Protein AF-A0A7X7PHR6-F1 (afdb_monomer)

Sequence (328 aa):
MAAQRAEEFLDTLSVPRPTGAGLGTWLYHGARVVVVLALVLLTSLLFPATSVPDFPVVEVGMVAESDMIAQVSFPLPKSDAELRQEQEEAAASVPPIFTIDTTAADTMLQSVRTFLGYVDSAATTGGSDLTVRQEMREVLSSYGITPTDEFIALLRTENNRRALQTSLERTIRSVLPRGVARASDLEGLRAGQLRITGGERDQLVDRDSVRTQADLYDAARGNIPWSAPAGLSDIQHLVLVRFFRPSLRLDAAATDTARARARAAVPTTKGEVLRGERILSAHEPIREEDARRVAAYKEHLISIGALGEGSGSFARQVGAFIINLSLL

Nearest PDB structures (foldseek):
  7zeu-assembly2_D  TM=1.528E-01  e=6.294E+00  Homo sapiens

Structure (mmCIF, N/CA/C/O backbone):
data_AF-A0A7X7PHR6-F1
#
_entry.id   AF-A0A7X7PHR6-F1
#
loop_
_atom_site.group_PDB
_atom_site.id
_atom_site.type_symbol
_atom_site.label_atom_id
_atom_site.label_alt_id
_atom_site.label_comp_id
_atom_site.label_asym_id
_atom_site.label_entity_id
_atom_site.label_seq_id
_atom_site.pdbx_PDB_ins_code
_atom_site.Cartn_x
_atom_site.Cartn_y
_atom_site.Cartn_z
_atom_site.occupancy
_atom_site.B_iso_or_equiv
_atom_site.auth_seq_id
_atom_site.auth_comp_id
_atom_site.auth_asym_id
_atom_site.auth_atom_id
_atom_site.pdbx_PDB_model_num
ATOM 1 N N . MET A 1 1 ? -10.441 19.334 108.281 1.00 56.59 1 MET A N 1
ATOM 2 C CA . MET A 1 1 ? -10.710 20.644 107.640 1.00 56.59 1 MET A CA 1
ATOM 3 C C . MET A 1 1 ? -10.906 20.574 106.122 1.00 56.59 1 MET A C 1
ATOM 5 O O . MET A 1 1 ? -11.694 21.361 105.625 1.00 56.59 1 MET A O 1
ATOM 9 N N . ALA A 1 2 ? -10.267 19.660 105.375 1.00 53.19 2 ALA A N 1
ATOM 10 C CA . ALA A 1 2 ? -10.477 19.546 103.919 1.00 53.19 2 ALA A CA 1
ATOM 11 C C . ALA A 1 2 ? -11.870 19.005 103.515 1.00 53.19 2 ALA A C 1
ATOM 13 O O . ALA A 1 2 ? -12.442 19.481 102.544 1.00 53.19 2 ALA A O 1
ATOM 14 N N . ALA A 1 3 ? -12.446 18.079 104.292 1.00 54.69 3 ALA A N 1
ATOM 15 C CA . ALA A 1 3 ? -13.769 17.504 104.008 1.00 54.69 3 ALA A CA 1
ATOM 16 C C . ALA A 1 3 ? -14.919 18.520 104.146 1.00 54.69 3 ALA A C 1
ATOM 18 O O . ALA A 1 3 ? -15.833 18.538 103.336 1.00 54.69 3 ALA A O 1
ATOM 19 N N . GLN A 1 4 ? -14.828 19.427 105.121 1.00 61.16 4 GLN A N 1
ATOM 20 C CA . GLN A 1 4 ? -15.887 20.401 105.403 1.00 61.16 4 GLN A CA 1
ATOM 21 C C . GLN A 1 4 ? -15.970 21.501 104.330 1.00 61.16 4 GLN A C 1
ATOM 23 O O . GLN A 1 4 ? -17.057 21.922 103.957 1.00 61.16 4 GLN A O 1
ATOM 28 N N . ARG A 1 5 ? -14.821 21.895 103.759 1.00 59.94 5 ARG A N 1
ATOM 29 C CA . ARG A 1 5 ? -14.771 22.807 102.602 1.00 59.94 5 ARG A CA 1
ATOM 30 C C . ARG A 1 5 ? -15.256 22.157 101.304 1.00 59.94 5 ARG A C 1
ATOM 32 O O . ARG A 1 5 ? -15.714 22.868 100.417 1.00 59.94 5 ARG A O 1
ATOM 39 N N . ALA A 1 6 ? -15.138 20.833 101.180 1.00 55.00 6 ALA A N 1
ATOM 40 C CA . ALA A 1 6 ? -15.654 20.104 100.025 1.00 55.00 6 ALA A CA 1
ATOM 41 C C . ALA A 1 6 ? -17.187 19.996 100.068 1.00 55.00 6 ALA A C 1
ATOM 43 O O . ALA A 1 6 ? -17.825 20.150 99.031 1.00 55.00 6 ALA A O 1
ATOM 44 N N . GLU A 1 7 ? -17.779 19.805 101.253 1.00 60.12 7 GLU A N 1
ATOM 45 C CA . GLU A 1 7 ? -19.239 19.805 101.413 1.00 60.12 7 GLU A CA 1
ATOM 46 C C . GLU A 1 7 ? -19.851 21.189 101.169 1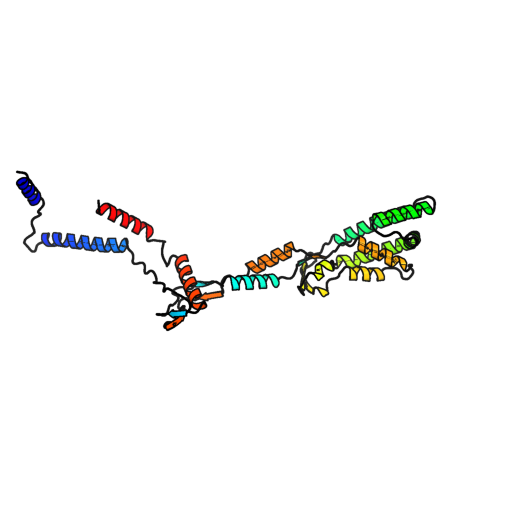.00 60.12 7 GLU A C 1
ATOM 48 O O . GLU A 1 7 ? -20.797 21.281 100.396 1.00 60.12 7 GLU A O 1
ATOM 53 N N . GLU A 1 8 ? -19.273 22.272 101.704 1.00 62.62 8 GLU A N 1
ATOM 54 C CA . GLU A 1 8 ? -19.757 23.638 101.422 1.00 62.62 8 GLU A CA 1
ATOM 55 C C . GLU A 1 8 ? -19.698 23.982 99.926 1.00 62.62 8 GLU A C 1
ATOM 57 O O . GLU A 1 8 ? -20.629 24.576 99.387 1.00 62.62 8 GLU A O 1
ATOM 62 N N . PHE A 1 9 ? -18.635 23.575 99.226 1.00 63.28 9 PHE A N 1
ATOM 63 C CA . PHE A 1 9 ? -18.512 23.813 97.787 1.00 63.28 9 PHE A CA 1
ATOM 64 C C . PHE A 1 9 ? -19.566 23.040 96.977 1.00 63.28 9 PHE A C 1
ATOM 66 O O . PHE A 1 9 ? -20.163 23.592 96.052 1.00 63.28 9 PHE A O 1
ATOM 73 N N . LEU A 1 10 ? -19.840 21.783 97.340 1.00 57.38 10 LEU A N 1
ATOM 74 C CA . LEU A 1 10 ? -20.864 20.969 96.679 1.00 57.38 10 LEU A CA 1
ATOM 75 C C . LEU A 1 10 ? -22.285 21.474 96.963 1.00 57.38 10 LEU A C 1
ATOM 77 O O . LEU A 1 10 ? -23.126 21.435 96.063 1.00 57.38 10 LEU A O 1
ATOM 81 N N . ASP A 1 11 ? -22.537 22.016 98.156 1.00 57.97 11 ASP A N 1
ATOM 82 C CA . ASP A 1 11 ? -23.839 22.582 98.514 1.00 57.97 11 ASP A CA 1
ATOM 83 C C . ASP A 1 11 ? -24.133 23.854 97.699 1.00 57.97 11 ASP A C 1
ATOM 85 O O . ASP A 1 11 ? -25.244 24.022 97.190 1.00 57.97 11 ASP A O 1
ATOM 89 N N . THR A 1 12 ? -23.114 24.687 97.428 1.00 58.53 12 THR A N 1
ATOM 90 C CA . THR A 1 12 ? -23.266 25.872 96.555 1.00 58.53 12 THR A CA 1
ATOM 91 C C . THR A 1 12 ? -23.539 25.562 95.080 1.00 58.53 12 THR A C 1
ATOM 93 O O . THR A 1 12 ? -24.039 26.425 94.358 1.00 58.53 12 THR A O 1
ATOM 96 N N . LEU A 1 13 ? -23.251 24.341 94.621 1.00 52.19 13 LEU A N 1
ATOM 97 C CA . LEU A 1 13 ? -23.530 23.901 93.248 1.00 52.19 13 LEU A CA 1
ATOM 98 C C . LEU A 1 13 ? -24.901 23.223 93.111 1.00 52.19 13 LEU A C 1
ATOM 100 O O . LEU A 1 13 ? -25.354 22.947 91.996 1.00 52.19 13 LEU A O 1
ATOM 104 N N . SER A 1 14 ? -25.583 22.963 94.228 1.00 55.44 14 SER A N 1
ATOM 105 C CA . SER A 1 14 ? -26.890 22.321 94.230 1.00 55.44 14 SER A CA 1
ATOM 106 C C . SER A 1 14 ? -28.000 23.359 94.030 1.00 55.44 14 SER A C 1
ATOM 108 O O . SER A 1 14 ? -28.500 24.005 94.947 1.00 55.44 14 SER A O 1
ATOM 110 N N . VAL A 1 15 ? -28.401 23.556 92.773 1.00 61.34 15 VAL A N 1
ATOM 111 C CA . VAL A 1 15 ? -29.590 24.360 92.461 1.00 61.34 15 VAL A CA 1
ATOM 112 C C . VAL A 1 15 ? -30.816 23.644 93.054 1.00 61.34 15 VAL A C 1
ATOM 114 O O . VAL A 1 15 ? -31.055 22.482 92.702 1.00 61.34 15 VAL A O 1
ATOM 117 N N . PRO A 1 16 ? -31.600 24.284 93.945 1.00 57.22 16 PRO A N 1
ATOM 118 C CA . PRO A 1 16 ? -32.710 23.623 94.620 1.00 57.22 16 PRO A CA 1
ATOM 119 C C . PRO A 1 16 ? -33.759 23.141 93.612 1.00 57.22 16 PRO A C 1
ATOM 121 O O . PRO A 1 16 ? -34.137 23.858 92.682 1.00 57.22 16 PRO A O 1
ATOM 124 N N . ARG A 1 17 ? -34.246 21.907 93.799 1.00 54.97 17 ARG A N 1
ATOM 125 C CA . ARG A 1 17 ? -35.340 21.350 92.991 1.00 54.97 17 ARG A CA 1
ATOM 126 C C . ARG A 1 17 ? -36.617 22.157 93.260 1.00 54.97 17 ARG A C 1
ATOM 128 O O . ARG A 1 17 ? -37.043 22.207 94.412 1.00 54.97 17 ARG A O 1
ATOM 135 N N . PRO A 1 18 ? -37.258 22.751 92.240 1.00 55.09 18 PRO A N 1
ATOM 136 C CA . PRO A 1 18 ? -38.500 23.483 92.445 1.00 55.09 18 PRO A CA 1
ATOM 137 C C . PRO A 1 18 ? -39.619 22.521 92.867 1.00 55.09 18 PRO A C 1
ATOM 139 O O . PRO A 1 18 ? -39.993 21.611 92.128 1.00 55.09 18 PRO A O 1
ATOM 142 N N . THR A 1 19 ? -40.158 22.723 94.067 1.00 55.78 19 THR A N 1
ATOM 143 C CA . THR A 1 19 ? -41.307 21.997 94.618 1.00 55.78 19 THR A CA 1
ATOM 144 C C . THR A 1 19 ? -42.591 22.779 94.338 1.00 55.78 19 THR A C 1
ATOM 146 O O . THR A 1 19 ? -43.061 23.572 95.145 1.00 55.78 19 THR A O 1
ATOM 149 N N . GLY A 1 20 ? -43.160 22.578 93.149 1.00 56.53 20 GLY A N 1
ATOM 150 C CA . GLY A 1 20 ? -44.459 23.139 92.762 1.00 56.53 20 GLY A CA 1
ATOM 151 C C . GLY A 1 20 ? -44.711 23.043 91.258 1.00 56.53 20 GLY A C 1
ATOM 152 O O . GLY A 1 20 ? -43.765 22.967 90.479 1.00 56.53 20 GLY A O 1
ATOM 153 N N . ALA A 1 21 ? -45.976 23.039 90.832 1.00 55.31 21 ALA A N 1
ATOM 154 C CA . ALA A 1 21 ? -46.357 23.144 89.423 1.00 55.31 21 ALA A CA 1
ATOM 155 C C . ALA A 1 21 ? -46.459 24.630 89.038 1.00 55.31 21 ALA A C 1
ATOM 157 O O . ALA A 1 21 ? -47.498 25.259 89.211 1.00 55.31 21 ALA A O 1
ATOM 158 N N . GLY A 1 22 ? -45.356 25.203 88.555 1.00 56.62 22 GLY A N 1
ATOM 159 C CA . GLY A 1 22 ? -45.289 26.585 88.078 1.00 56.62 22 GLY A CA 1
ATOM 160 C C . GLY A 1 22 ? -44.336 26.724 86.891 1.00 56.62 22 GLY A C 1
ATOM 161 O O . GLY A 1 22 ? -43.627 25.781 86.540 1.00 56.62 22 GLY A O 1
ATOM 162 N N . LEU A 1 23 ? -44.297 27.908 86.270 1.00 53.56 23 LEU A N 1
ATOM 163 C CA . LEU A 1 23 ? -43.456 28.223 85.099 1.00 53.56 23 LEU A CA 1
ATOM 164 C C . LEU A 1 23 ? -41.977 27.798 85.258 1.00 53.56 23 LEU A C 1
ATOM 166 O O . LEU A 1 23 ? -41.349 27.413 84.277 1.00 53.56 23 LEU A O 1
ATOM 170 N N . GLY A 1 24 ? -41.434 27.788 86.482 1.00 52.91 24 GLY A N 1
ATOM 171 C CA . GLY A 1 24 ? -40.063 27.345 86.781 1.00 52.91 24 GLY A CA 1
ATOM 172 C C . GLY A 1 24 ? -39.805 25.843 86.587 1.00 52.91 24 GLY A C 1
ATOM 173 O O . GLY A 1 24 ? -38.725 25.454 86.153 1.00 52.91 24 GLY A O 1
ATOM 174 N N . THR A 1 25 ? -40.797 24.987 86.829 1.00 53.59 25 THR A N 1
ATOM 175 C CA . THR A 1 25 ? -40.726 23.530 86.604 1.00 53.59 25 THR A CA 1
ATOM 176 C C . THR A 1 25 ? -40.822 23.216 85.110 1.00 53.59 25 THR A C 1
ATOM 178 O O . THR A 1 25 ? -40.112 22.344 84.610 1.00 53.59 25 THR A O 1
ATOM 181 N N . TRP A 1 26 ? -41.631 23.991 84.377 1.00 53.12 26 TRP A N 1
ATOM 182 C CA . TRP A 1 26 ? -41.685 23.978 82.910 1.00 53.12 26 TRP A CA 1
ATOM 183 C C . TRP A 1 26 ? -40.395 24.485 82.269 1.00 53.12 26 TRP A C 1
ATOM 185 O O . TRP A 1 26 ? -39.981 23.931 81.263 1.00 53.12 26 TRP A O 1
ATOM 195 N N . LEU A 1 27 ? -39.722 25.480 82.850 1.00 56.47 27 LEU A N 1
ATOM 196 C CA . LEU A 1 27 ? -38.401 25.933 82.399 1.00 56.47 27 LEU A CA 1
ATOM 197 C C . LEU A 1 27 ? -37.315 24.884 82.680 1.00 56.47 27 LEU A C 1
ATOM 199 O O . LEU A 1 27 ? -36.472 24.630 81.823 1.00 56.47 27 LEU A O 1
ATOM 203 N N . TYR A 1 28 ? -37.364 24.218 83.838 1.00 57.53 28 TYR A N 1
ATOM 204 C CA . TYR A 1 28 ? -36.384 23.196 84.220 1.00 57.53 28 TYR A CA 1
ATOM 205 C C . TYR A 1 28 ? -36.516 21.899 83.400 1.00 57.53 28 TYR A C 1
ATOM 207 O O . TYR A 1 28 ? -35.516 21.336 82.950 1.00 57.53 28 TYR A O 1
ATOM 215 N N . HIS A 1 29 ? -37.742 21.430 83.146 1.00 59.47 29 HIS A N 1
ATOM 216 C CA . HIS A 1 29 ? -37.985 20.299 82.243 1.00 59.47 29 HIS A CA 1
ATOM 217 C C . HIS A 1 29 ? -37.946 20.709 80.764 1.00 59.47 29 HIS A C 1
ATOM 219 O O . HIS A 1 29 ? -37.482 19.933 79.932 1.00 59.47 29 HIS A O 1
ATOM 225 N N . GLY A 1 30 ? -38.345 21.937 80.438 1.00 62.81 30 GLY A N 1
ATOM 226 C CA . GLY A 1 30 ? -38.304 22.504 79.091 1.00 62.81 30 GLY A CA 1
ATOM 227 C C . GLY A 1 30 ? -36.882 22.666 78.571 1.00 62.81 30 GLY A C 1
ATOM 228 O O . GLY A 1 30 ? -36.628 22.313 77.427 1.00 62.81 30 GLY A O 1
ATOM 229 N N . ALA A 1 31 ? -35.926 23.073 79.414 1.00 71.62 31 ALA A N 1
ATOM 230 C CA . ALA A 1 31 ? -34.511 23.113 79.042 1.00 71.62 31 ALA A CA 1
ATOM 231 C C . ALA A 1 31 ? -33.981 21.726 78.640 1.00 71.62 31 ALA A C 1
ATOM 233 O O . ALA A 1 31 ? -33.270 21.598 77.648 1.00 71.62 31 ALA A O 1
ATOM 234 N N . ARG A 1 32 ? -34.380 20.663 79.352 1.00 74.25 32 ARG A N 1
ATOM 235 C CA . ARG A 1 32 ? -34.001 19.283 78.997 1.00 74.25 32 ARG A CA 1
ATOM 236 C C . ARG A 1 32 ? -34.644 18.837 77.687 1.00 74.25 32 ARG A C 1
ATOM 238 O O . ARG A 1 32 ? -33.974 18.213 76.873 1.00 74.25 32 ARG A O 1
ATOM 245 N N . VAL A 1 33 ? -35.908 19.190 77.458 1.00 77.25 33 VAL A N 1
ATOM 246 C CA . VAL A 1 33 ? -36.602 18.908 76.192 1.00 77.25 33 VAL A CA 1
ATOM 247 C C . VAL A 1 33 ? -35.945 19.653 75.029 1.00 77.25 33 VAL A C 1
ATOM 249 O O . VAL A 1 33 ? -35.711 19.051 73.989 1.00 77.25 33 VAL A O 1
ATOM 252 N N . VAL A 1 34 ? -35.569 20.922 75.210 1.00 80.94 34 VAL A N 1
ATOM 253 C CA . VAL A 1 34 ? -34.848 21.712 74.199 1.00 80.94 34 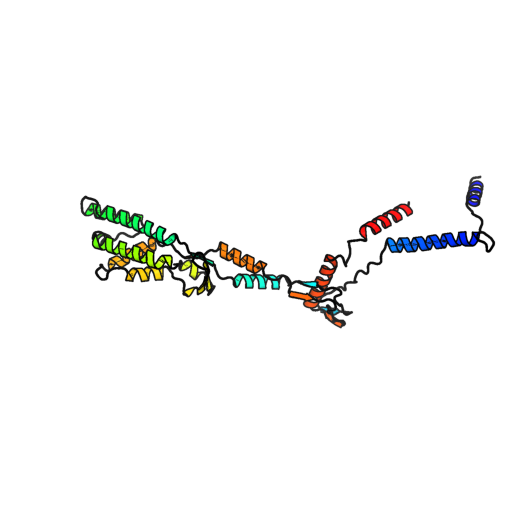VAL A CA 1
ATOM 254 C C . VAL A 1 34 ? -33.480 21.108 73.902 1.00 80.94 34 VAL A C 1
ATOM 256 O O . VAL A 1 34 ? -33.123 21.004 72.736 1.00 80.94 34 VAL A O 1
ATOM 259 N N . VAL A 1 35 ? -32.737 20.652 74.914 1.00 81.62 35 VAL A N 1
ATOM 260 C CA . VAL A 1 35 ? -31.448 19.968 74.710 1.00 81.62 35 VAL A CA 1
ATOM 261 C C . VAL A 1 35 ? -31.629 18.661 73.939 1.00 81.62 35 VAL A C 1
ATOM 263 O O . VAL A 1 35 ? -30.867 18.397 73.016 1.00 81.62 35 VAL A O 1
ATOM 266 N N . VAL A 1 36 ? -32.652 17.864 74.256 1.00 82.12 36 VAL A N 1
ATOM 267 C CA . VAL A 1 36 ? -32.940 16.623 73.519 1.00 82.12 36 VAL A CA 1
ATOM 268 C C . VAL A 1 36 ? -33.358 16.922 72.079 1.00 82.12 36 VAL A C 1
ATOM 270 O O . VAL A 1 36 ? -32.856 16.285 71.161 1.00 82.12 36 VAL A O 1
ATOM 273 N N . LEU A 1 37 ? -34.218 17.916 71.848 1.00 83.19 37 LEU A N 1
ATOM 274 C CA . LEU A 1 37 ? -34.628 18.323 70.500 1.00 83.19 37 LEU A CA 1
ATOM 275 C C . LEU A 1 37 ? -33.461 18.904 69.696 1.00 83.19 37 LEU A C 1
ATOM 277 O O . LEU A 1 37 ? -33.319 18.590 68.518 1.00 83.19 37 LEU A O 1
ATOM 281 N N . ALA A 1 38 ? -32.601 19.702 70.331 1.00 83.69 38 ALA A N 1
ATOM 282 C CA . ALA A 1 38 ? -31.382 20.216 69.72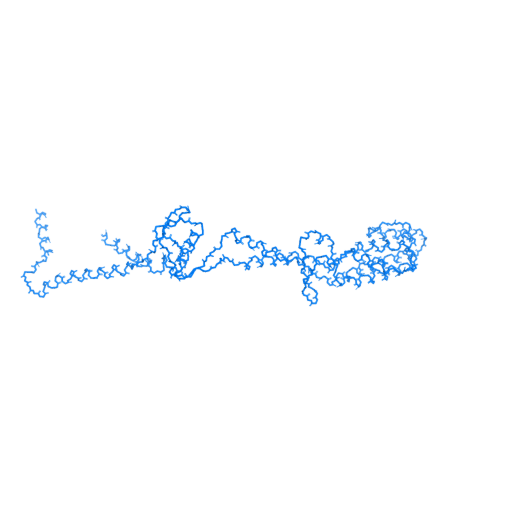5 1.00 83.69 38 ALA A CA 1
ATOM 283 C C . ALA A 1 38 ? -30.416 19.079 69.388 1.00 83.69 38 ALA A C 1
ATOM 285 O O . ALA A 1 38 ? -29.848 19.087 68.306 1.00 83.69 38 ALA A O 1
ATOM 286 N N . LEU A 1 39 ? -30.276 18.072 70.256 1.00 84.00 39 LEU A N 1
ATOM 287 C CA . LEU A 1 39 ? -29.461 16.889 69.991 1.00 84.00 39 LEU A CA 1
ATOM 288 C C . LEU A 1 39 ? -30.031 16.060 68.833 1.00 84.00 39 LEU A C 1
ATOM 290 O O . LEU A 1 39 ? -29.278 15.645 67.960 1.00 84.00 39 LEU A O 1
ATOM 294 N N . VAL A 1 40 ? -31.347 15.845 68.780 1.00 81.62 40 VAL A N 1
ATOM 295 C CA . VAL A 1 40 ? -32.011 15.144 67.666 1.00 81.62 40 VAL A CA 1
ATOM 296 C C . VAL A 1 40 ? -31.826 15.911 66.355 1.00 81.62 40 VAL A C 1
ATOM 298 O O . VAL A 1 40 ? -31.479 15.320 65.338 1.00 81.62 40 VAL A O 1
ATOM 301 N N . LEU A 1 41 ? -31.982 17.235 66.375 1.00 83.19 41 LEU A N 1
ATOM 302 C CA . LEU A 1 41 ? -31.760 18.080 65.204 1.00 83.19 41 LEU A CA 1
ATOM 303 C C . LEU A 1 41 ? -30.290 18.056 64.764 1.00 83.19 41 LEU A C 1
ATOM 305 O O . LEU A 1 41 ? -29.999 17.885 63.584 1.00 83.19 41 LEU A O 1
ATOM 309 N N . LEU A 1 42 ? -29.361 18.187 65.713 1.00 83.69 42 LEU A N 1
ATOM 310 C CA . LEU A 1 42 ? -27.923 18.182 65.464 1.00 83.69 42 LEU A CA 1
ATOM 311 C C . LEU A 1 42 ? -27.469 16.826 64.917 1.00 83.69 42 LEU A C 1
ATOM 313 O O . LEU A 1 42 ? -26.735 16.781 63.939 1.00 83.69 42 LEU A O 1
ATOM 317 N N . THR A 1 43 ? -27.939 15.721 65.497 1.00 77.94 43 THR A N 1
ATOM 318 C CA . THR A 1 43 ? -27.639 14.368 65.005 1.00 77.94 43 THR A CA 1
ATOM 319 C C . THR A 1 43 ? -28.265 14.118 63.637 1.00 77.94 43 THR A C 1
ATOM 321 O O . THR A 1 43 ? -27.586 13.585 62.769 1.00 77.94 43 THR A O 1
ATOM 324 N N . SER A 1 44 ? -29.489 14.586 63.383 1.00 75.94 44 SER A N 1
ATOM 325 C CA . SER A 1 44 ? -30.125 14.486 62.063 1.00 75.94 44 SER A CA 1
ATOM 326 C C . SER A 1 44 ? -29.427 15.324 60.983 1.00 75.94 44 SER A C 1
ATOM 328 O O . SER A 1 44 ? -29.455 14.939 59.816 1.00 75.94 44 SER A O 1
ATOM 330 N N . LEU A 1 45 ? -28.827 16.464 61.343 1.00 79.25 45 LEU A N 1
ATOM 331 C CA . LEU A 1 45 ? -28.074 17.331 60.426 1.00 79.25 45 LEU A CA 1
ATOM 332 C C . LEU A 1 45 ? -26.639 16.836 60.199 1.00 79.25 45 LEU A C 1
ATOM 334 O O . LEU A 1 45 ? -26.128 16.934 59.086 1.00 79.25 45 LEU A O 1
ATOM 338 N N . LEU A 1 46 ? -25.983 16.323 61.246 1.00 75.69 46 LEU A N 1
ATOM 339 C CA . LEU A 1 46 ? -24.605 15.822 61.184 1.00 75.69 46 LEU A CA 1
ATOM 340 C C . LEU A 1 46 ? -24.515 14.408 60.596 1.00 75.69 46 LEU A C 1
ATOM 342 O O . LEU A 1 46 ? -23.509 14.072 59.973 1.00 75.69 46 LEU A O 1
ATOM 346 N N . PHE A 1 47 ? -25.562 13.599 60.768 1.00 71.69 47 PHE A N 1
ATOM 347 C CA . PHE A 1 47 ? -25.656 12.223 60.283 1.00 71.69 47 PHE A CA 1
ATOM 348 C C . PHE A 1 47 ? -26.933 12.033 59.451 1.00 71.69 47 PHE A C 1
ATOM 350 O O . PHE A 1 47 ? -27.847 11.320 59.876 1.00 71.69 47 PHE A O 1
ATOM 357 N N . PRO A 1 48 ? -27.035 12.663 58.263 1.00 66.69 48 PRO A N 1
ATOM 358 C CA . PRO A 1 48 ? -28.131 12.362 57.354 1.00 66.69 48 PRO A CA 1
ATOM 359 C C . PRO A 1 48 ? -28.096 10.866 57.028 1.00 66.69 48 PRO A C 1
ATOM 361 O O . PRO A 1 48 ? -27.036 10.326 56.706 1.00 66.69 48 PRO A O 1
ATOM 364 N N . ALA A 1 49 ? -29.241 10.191 57.141 1.00 55.81 49 ALA A N 1
ATOM 365 C CA . ALA A 1 49 ? -29.353 8.766 56.858 1.00 55.81 49 ALA A CA 1
ATOM 366 C C . ALA A 1 49 ? -29.015 8.506 55.383 1.00 55.81 49 ALA A C 1
ATOM 368 O O . ALA A 1 49 ? -29.858 8.648 54.500 1.00 55.81 49 ALA A O 1
ATOM 369 N N . THR A 1 50 ? -27.767 8.143 55.097 1.00 52.53 50 THR A N 1
ATOM 370 C CA . THR A 1 50 ? -27.387 7.623 53.789 1.00 52.53 50 THR A CA 1
ATOM 371 C C . THR A 1 50 ? -27.849 6.179 53.744 1.00 52.53 50 THR A C 1
ATOM 373 O O . THR A 1 50 ? -27.260 5.318 54.398 1.00 52.53 50 THR A O 1
ATOM 376 N N . SER A 1 51 ? -28.922 5.912 53.005 1.00 52.28 51 SER A N 1
ATOM 377 C CA . SER A 1 51 ? -29.281 4.555 52.604 1.00 52.28 51 SER A CA 1
ATOM 378 C C . SER A 1 51 ? -28.171 4.075 51.674 1.00 52.28 51 SER A C 1
ATOM 380 O O . SER A 1 51 ? -28.240 4.307 50.475 1.00 52.28 51 SER A O 1
ATOM 382 N N . VAL A 1 52 ? -27.090 3.511 52.213 1.00 52.84 52 VAL A N 1
ATOM 383 C CA . VAL A 1 52 ? -26.116 2.795 51.387 1.00 52.84 52 VAL A CA 1
ATOM 384 C C . VAL A 1 52 ? -26.835 1.516 50.963 1.00 52.84 52 VAL A C 1
ATOM 386 O O . VAL A 1 52 ? -27.233 0.758 51.849 1.00 52.84 52 VAL A O 1
ATOM 389 N N . PRO A 1 53 ? -27.093 1.286 49.662 1.00 55.06 53 PRO A N 1
ATOM 390 C CA . PRO A 1 53 ? -27.585 -0.004 49.208 1.00 55.06 53 PRO A CA 1
ATOM 391 C C . PRO A 1 53 ? -26.649 -1.098 49.725 1.00 55.06 53 PRO A C 1
ATOM 393 O O . PRO A 1 53 ? -25.449 -1.058 49.448 1.00 55.06 53 PRO A O 1
ATOM 396 N N . ASP A 1 54 ? -27.186 -2.038 50.497 1.00 60.72 54 ASP A N 1
ATOM 397 C CA . ASP A 1 54 ? -26.436 -3.213 50.921 1.00 60.72 54 ASP A CA 1
ATOM 398 C C . ASP A 1 54 ? -26.217 -4.072 49.670 1.00 60.72 54 ASP A C 1
ATOM 400 O O . ASP A 1 54 ? -27.175 -4.546 49.055 1.00 60.72 54 ASP A O 1
ATOM 404 N N . PHE A 1 55 ? -24.971 -4.161 49.202 1.00 66.94 55 PHE A N 1
ATOM 405 C CA . PHE A 1 55 ? -24.651 -4.949 48.015 1.00 66.94 55 PHE A CA 1
ATOM 406 C C . PHE A 1 55 ? -24.362 -6.381 48.453 1.00 66.94 55 PHE A C 1
ATOM 408 O O . PHE A 1 55 ? -23.386 -6.585 49.180 1.00 66.94 55 PHE A O 1
ATOM 415 N N . PRO A 1 56 ? -25.151 -7.375 48.002 1.00 71.12 56 PRO A N 1
ATOM 416 C CA . PRO A 1 56 ? -24.876 -8.761 48.339 1.00 71.12 56 PRO A CA 1
ATOM 417 C C . PRO A 1 56 ? -23.491 -9.158 47.820 1.00 71.12 56 PRO A C 1
ATOM 419 O O . PRO A 1 56 ? -23.031 -8.672 46.781 1.00 71.12 56 PRO A O 1
ATOM 422 N N . VAL A 1 57 ? -22.818 -10.056 48.538 1.00 75.00 57 VAL A N 1
ATOM 423 C CA . VAL A 1 57 ? -21.616 -10.708 48.015 1.00 75.00 57 VAL A CA 1
ATOM 424 C C . VAL A 1 57 ? -22.071 -11.637 46.896 1.00 75.00 57 VAL A C 1
ATOM 426 O O . VAL A 1 57 ? -22.810 -12.589 47.129 1.00 75.00 57 VAL A O 1
ATOM 429 N N . VAL A 1 58 ? -21.674 -11.322 45.667 1.00 80.75 58 VAL A N 1
ATOM 430 C CA . VAL A 1 58 ? -22.081 -12.073 44.479 1.00 80.75 58 VAL A CA 1
ATOM 431 C C . VAL A 1 58 ? -20.909 -12.926 44.020 1.00 80.75 58 VAL A C 1
ATOM 433 O O . VAL A 1 58 ? -19.939 -12.412 43.467 1.00 80.75 58 VAL A O 1
ATOM 436 N N . GLU A 1 59 ? -21.011 -14.233 44.245 1.00 84.75 59 GLU A N 1
ATOM 437 C CA . GLU A 1 59 ? -20.079 -15.231 43.719 1.00 84.75 59 GLU A CA 1
ATOM 438 C C . GLU A 1 59 ? -20.820 -16.173 42.773 1.00 84.75 59 GLU A C 1
ATOM 440 O O . GLU A 1 59 ? -21.957 -16.581 43.021 1.00 84.75 59 GLU A O 1
ATOM 445 N N . VAL A 1 60 ? -20.168 -16.510 41.662 1.00 88.12 60 VAL A N 1
ATOM 446 C CA . VAL A 1 60 ? -20.740 -17.393 40.643 1.00 88.12 60 VAL A CA 1
ATOM 447 C C . VAL A 1 60 ? -20.991 -18.772 41.252 1.00 88.12 60 VAL A C 1
ATOM 449 O O . VAL A 1 60 ? -20.112 -19.353 41.884 1.00 88.12 60 VAL A O 1
ATOM 452 N N . GLY A 1 61 ? -22.196 -19.302 41.045 1.00 86.56 61 GLY A N 1
ATOM 453 C CA . GLY A 1 61 ? -22.630 -20.587 41.596 1.00 86.56 61 GLY A CA 1
ATOM 454 C C . GLY A 1 61 ? -23.318 -20.509 42.963 1.00 86.56 61 GLY A C 1
ATOM 455 O O . GLY A 1 61 ? -23.952 -21.489 43.352 1.00 86.56 61 GLY A O 1
ATOM 456 N N . MET A 1 62 ? -23.273 -19.368 43.664 1.00 88.19 62 MET A N 1
ATOM 457 C CA . MET A 1 62 ? -24.133 -19.142 44.832 1.00 88.19 62 MET A CA 1
ATOM 458 C C . MET A 1 62 ? -25.583 -18.895 44.409 1.00 88.19 62 MET A C 1
ATOM 460 O O . MET A 1 62 ? -25.848 -18.466 43.290 1.00 88.19 62 MET A O 1
ATOM 464 N N . VAL A 1 63 ? -26.532 -19.157 45.306 1.00 87.19 63 VAL A N 1
ATOM 465 C CA . VAL A 1 63 ? -27.954 -18.866 45.081 1.00 87.19 63 VAL A CA 1
ATOM 466 C C . VAL A 1 63 ? -28.267 -17.482 45.639 1.00 87.19 63 VAL A C 1
ATOM 468 O O . VAL A 1 63 ? -27.965 -17.208 46.797 1.00 87.19 63 VAL A O 1
ATOM 471 N N . ALA A 1 64 ? -28.865 -16.611 44.829 1.00 86.06 64 ALA A N 1
ATOM 472 C CA . ALA A 1 64 ? -29.238 -15.272 45.275 1.00 86.06 64 ALA A CA 1
ATOM 473 C C . ALA A 1 64 ? -30.386 -15.327 46.301 1.00 86.06 64 ALA A C 1
ATOM 475 O O . ALA A 1 64 ? -31.381 -16.015 46.094 1.00 86.06 64 ALA A O 1
ATOM 476 N N . GLU A 1 65 ? -30.275 -14.582 47.400 1.00 85.50 65 GLU A N 1
ATOM 477 C CA . GLU A 1 65 ? -31.284 -14.595 48.473 1.00 85.50 65 GLU A CA 1
ATOM 478 C C . GLU A 1 65 ? -32.505 -13.713 48.165 1.00 85.50 65 GLU A C 1
ATOM 480 O O . GLU A 1 65 ? -33.614 -14.000 48.610 1.00 85.50 65 GLU A O 1
ATOM 485 N N . SER A 1 66 ? -32.321 -12.635 47.397 1.00 84.75 66 SER A N 1
ATOM 486 C CA . SER A 1 66 ? -33.380 -11.678 47.064 1.00 84.75 66 SER A CA 1
ATOM 487 C C . SER A 1 66 ? -33.240 -11.128 45.643 1.00 84.75 66 SER A C 1
ATOM 489 O O . SER A 1 66 ? -32.164 -11.174 45.043 1.00 84.75 66 SER A O 1
ATOM 491 N N . ASP A 1 67 ? -34.351 -10.623 45.098 1.00 87.31 67 ASP A N 1
ATOM 492 C CA . ASP A 1 67 ? -34.359 -9.949 43.803 1.00 87.31 67 ASP A CA 1
ATOM 493 C C . ASP A 1 67 ? -33.609 -8.621 43.917 1.00 87.31 67 ASP A C 1
ATOM 495 O O . ASP A 1 67 ? -33.858 -7.825 44.825 1.00 87.31 67 ASP A O 1
ATOM 499 N N . MET A 1 68 ? -32.751 -8.336 42.940 1.00 87.81 68 MET A N 1
ATOM 500 C CA . MET A 1 68 ? -32.112 -7.029 42.824 1.00 87.81 68 MET A CA 1
ATOM 501 C C . MET A 1 68 ? -32.628 -6.327 41.576 1.00 87.81 68 MET A C 1
ATOM 503 O O . MET A 1 68 ? -32.483 -6.842 40.470 1.00 87.81 68 MET A O 1
ATOM 507 N N . ILE A 1 69 ? -33.219 -5.146 41.750 1.00 89.19 69 ILE A N 1
ATOM 508 C CA . ILE A 1 69 ? -33.795 -4.336 40.670 1.00 89.19 69 ILE A CA 1
ATOM 509 C C . ILE A 1 69 ? -32.971 -3.058 40.490 1.00 89.19 69 ILE A C 1
ATOM 511 O O . ILE A 1 69 ? -32.592 -2.406 41.466 1.00 89.19 69 ILE A O 1
ATOM 515 N N . ALA A 1 70 ? -32.717 -2.676 39.240 1.00 90.44 70 ALA A N 1
ATOM 516 C CA . ALA A 1 70 ? -32.008 -1.452 38.895 1.00 90.44 70 ALA A CA 1
ATOM 517 C C . ALA A 1 70 ? -32.818 -0.210 39.302 1.00 90.44 70 ALA A C 1
ATOM 519 O O . ALA A 1 70 ? -33.944 -0.009 38.847 1.00 90.44 70 ALA A O 1
ATOM 520 N N . GLN A 1 71 ? -32.254 0.668 40.132 1.00 89.19 71 GLN A N 1
ATOM 521 C CA . GLN A 1 71 ? -32.925 1.914 40.539 1.00 89.19 71 GLN A CA 1
ATOM 522 C C . GLN A 1 71 ? -32.692 3.061 39.550 1.00 89.19 71 GLN A C 1
ATOM 524 O O . GLN A 1 71 ? -33.493 3.996 39.482 1.00 89.19 71 GLN A O 1
ATOM 529 N N . VAL A 1 72 ? -31.618 2.962 38.770 1.00 89.50 72 VAL A N 1
ATOM 530 C CA . VAL A 1 72 ? -31.222 3.876 37.696 1.00 89.50 72 VAL A CA 1
ATOM 531 C C . VAL A 1 72 ? -30.814 3.053 36.479 1.00 89.50 72 VAL A C 1
ATOM 533 O O . VAL A 1 72 ? -30.434 1.892 36.635 1.00 89.50 72 VAL A O 1
ATOM 536 N N . SER A 1 73 ? -30.901 3.639 35.286 1.00 92.50 73 SER A N 1
ATOM 537 C CA . SER A 1 73 ? -30.335 3.003 34.097 1.00 92.50 73 SER A CA 1
ATOM 538 C C . SER A 1 73 ? -28.811 3.046 34.157 1.00 92.50 73 SER A C 1
ATOM 540 O O 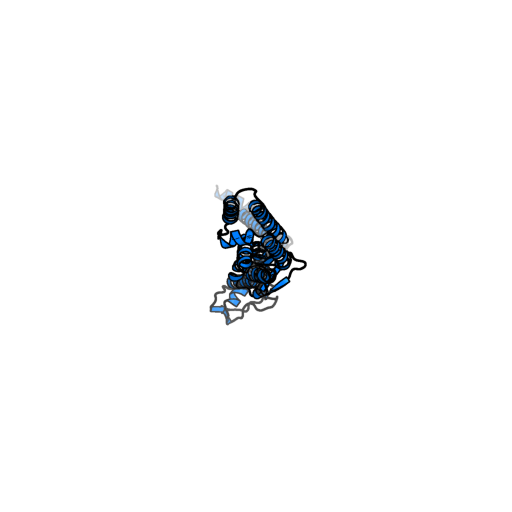. SER A 1 73 ? -28.252 4.028 34.646 1.00 92.50 73 SER A O 1
ATOM 542 N N . PHE A 1 74 ? -28.142 1.999 33.681 1.00 93.19 74 PHE A N 1
ATOM 543 C CA . PHE A 1 74 ? -26.681 1.936 33.676 1.00 93.19 74 PHE A CA 1
ATOM 544 C C . PHE A 1 74 ? -26.141 1.141 32.478 1.00 93.19 74 PHE A C 1
ATOM 546 O O . PHE A 1 74 ? -26.775 0.183 32.023 1.00 93.19 74 PHE A O 1
ATOM 553 N N . PRO A 1 75 ? -24.957 1.507 31.955 1.00 93.75 75 PRO A N 1
ATOM 554 C CA . PRO A 1 75 ? -24.329 0.769 30.869 1.00 93.75 75 PRO A CA 1
ATOM 555 C C . PRO A 1 75 ? -23.783 -0.578 31.355 1.00 93.75 75 PRO A C 1
ATOM 557 O O . PRO A 1 75 ? -23.137 -0.657 32.400 1.00 93.75 75 PRO A O 1
ATOM 560 N N . LEU A 1 76 ? -23.968 -1.630 30.554 1.00 93.75 76 LEU A N 1
ATOM 561 C CA . LEU A 1 76 ? -23.346 -2.932 30.791 1.00 93.75 76 LEU A CA 1
ATOM 562 C C . LEU A 1 76 ? -22.040 -3.028 29.982 1.00 93.75 76 LEU A C 1
ATOM 564 O O . LEU A 1 76 ? -22.110 -3.162 28.754 1.00 93.75 76 LEU A O 1
ATOM 568 N N . PRO A 1 77 ? -20.852 -2.949 30.609 1.00 92.25 77 PRO A N 1
ATOM 569 C CA . PRO A 1 77 ? -19.586 -3.070 29.895 1.00 92.25 77 PRO A CA 1
ATOM 570 C C . PRO A 1 77 ? -19.418 -4.470 29.289 1.00 92.25 77 PRO A C 1
ATOM 572 O O . PRO A 1 77 ? -19.850 -5.479 29.855 1.00 92.25 77 PRO A O 1
ATOM 575 N N . LYS A 1 78 ? -18.770 -4.536 28.125 1.00 94.19 78 LYS A N 1
ATOM 576 C CA . LYS A 1 78 ? -18.269 -5.796 27.561 1.00 94.19 78 LYS A CA 1
ATOM 577 C C . LYS A 1 78 ? -17.138 -6.338 28.429 1.00 94.19 78 LYS A C 1
ATOM 579 O O . LYS A 1 78 ? -16.450 -5.576 29.103 1.00 94.19 78 LYS A O 1
ATOM 584 N N . SER A 1 79 ? -16.925 -7.652 28.396 1.00 91.44 79 SER A N 1
ATOM 585 C CA . SER A 1 79 ? -15.679 -8.203 28.936 1.00 91.44 79 SER A CA 1
ATOM 586 C C . SER A 1 79 ? -14.492 -7.807 28.055 1.00 91.44 79 SER A C 1
ATOM 588 O O . SER A 1 79 ? -14.648 -7.598 26.851 1.00 91.44 79 SER A O 1
ATOM 590 N N . ASP A 1 80 ? -13.291 -7.783 28.630 1.00 92.25 80 ASP A N 1
ATOM 591 C CA . ASP A 1 80 ? -12.067 -7.475 27.881 1.00 92.25 80 ASP A CA 1
ATOM 592 C C . ASP A 1 80 ? -11.819 -8.458 26.731 1.00 92.25 80 ASP A C 1
ATOM 594 O O . ASP A 1 80 ? -11.233 -8.092 25.716 1.00 92.25 80 ASP A O 1
ATOM 598 N N . ALA A 1 81 ? -12.229 -9.722 26.884 1.00 93.81 81 ALA A N 1
ATOM 599 C CA . ALA A 1 81 ? -12.097 -10.730 25.836 1.00 93.81 81 ALA A CA 1
ATOM 600 C C . ALA A 1 81 ? -13.032 -10.441 24.656 1.00 93.81 81 ALA A C 1
ATOM 602 O O . ALA A 1 81 ? -12.575 -10.420 23.517 1.00 93.81 81 ALA A O 1
ATOM 603 N N . GLU A 1 82 ? -14.305 -10.156 24.939 1.00 94.50 82 GLU A N 1
ATOM 604 C CA . GLU A 1 82 ? -15.303 -9.802 23.922 1.00 94.50 82 GLU A CA 1
ATOM 605 C C . GLU A 1 82 ? -14.925 -8.502 23.209 1.00 94.50 82 GLU A C 1
ATOM 607 O O . GLU A 1 82 ? -14.928 -8.445 21.983 1.00 94.50 82 GLU A O 1
ATOM 612 N N . LEU A 1 83 ? -14.525 -7.471 23.962 1.00 96.06 83 LEU A N 1
ATOM 613 C CA . LEU A 1 83 ? -14.120 -6.192 23.387 1.00 96.06 83 LEU A CA 1
ATOM 614 C C . LEU A 1 83 ? -12.885 -6.341 22.490 1.00 96.06 83 LEU A C 1
ATOM 616 O O . LEU A 1 83 ? -12.876 -5.805 21.385 1.00 96.06 83 LEU A O 1
ATOM 620 N N . ARG A 1 84 ? -11.855 -7.080 22.929 1.00 96.69 84 ARG A N 1
ATOM 621 C CA . ARG A 1 84 ? -10.658 -7.331 22.107 1.00 96.69 84 ARG A CA 1
ATOM 622 C C . ARG A 1 84 ? -10.992 -8.108 20.841 1.00 96.69 84 ARG A C 1
ATOM 624 O O . ARG A 1 84 ? -10.510 -7.734 19.778 1.00 96.69 84 ARG A O 1
ATOM 631 N N . GLN A 1 85 ? -11.827 -9.140 20.946 1.00 97.25 85 GLN A N 1
ATOM 632 C CA . GLN A 1 85 ? -12.254 -9.918 19.789 1.00 97.25 85 GLN A CA 1
ATOM 633 C C . GLN A 1 85 ? -12.982 -9.033 18.769 1.00 97.25 85 GLN A C 1
ATOM 635 O O . GLN A 1 85 ? -12.582 -8.987 17.609 1.00 97.25 85 GLN A O 1
ATOM 640 N N . GLU A 1 86 ? -13.989 -8.269 19.196 1.00 97.75 86 GLU A N 1
ATOM 641 C CA . GLU A 1 86 ? -14.723 -7.370 18.298 1.00 97.75 86 GLU A CA 1
ATOM 642 C C . GLU A 1 86 ? -13.813 -6.290 17.684 1.00 97.75 86 GLU A C 1
ATOM 644 O O . GLU A 1 86 ? -13.954 -5.941 16.513 1.00 97.75 86 GLU A O 1
ATOM 649 N N . GLN A 1 87 ? -12.843 -5.766 18.441 1.00 98.00 87 GLN A N 1
ATOM 650 C CA . GLN A 1 87 ? -11.839 -4.828 17.927 1.00 98.00 87 GLN A CA 1
ATOM 651 C C . GLN A 1 87 ? -10.947 -5.465 16.858 1.00 98.00 87 GLN A C 1
ATOM 653 O O . GLN A 1 87 ? -10.662 -4.840 15.831 1.00 98.00 87 GLN A O 1
ATOM 658 N N . GLU A 1 88 ? -10.487 -6.693 17.077 1.00 97.19 88 GLU A N 1
ATOM 659 C CA . GLU A 1 88 ? -9.694 -7.440 16.102 1.00 97.19 88 GLU A CA 1
ATOM 660 C C . GLU A 1 88 ? -10.498 -7.737 14.834 1.00 97.19 88 GLU A C 1
ATOM 662 O O . GLU A 1 88 ? -9.987 -7.515 13.735 1.00 97.19 88 GLU A O 1
ATOM 667 N N . GLU A 1 89 ? -11.763 -8.136 14.968 1.00 96.56 89 GLU A N 1
ATOM 668 C CA . GLU A 1 89 ? -12.690 -8.349 13.853 1.00 96.56 89 GLU A CA 1
ATOM 669 C C . GLU A 1 89 ? -12.946 -7.049 13.074 1.00 96.56 89 GLU A C 1
ATOM 671 O O . GLU A 1 89 ? -12.814 -7.018 11.846 1.00 96.56 89 GLU A O 1
ATOM 676 N N . ALA A 1 90 ? -13.212 -5.941 13.773 1.00 97.44 90 ALA A N 1
ATOM 677 C CA . ALA A 1 90 ? -13.387 -4.627 13.162 1.00 97.44 90 ALA A CA 1
ATOM 678 C C . ALA A 1 90 ? -12.129 -4.196 12.393 1.00 97.44 90 ALA A C 1
ATOM 680 O O . ALA A 1 90 ? -12.224 -3.752 11.250 1.00 97.44 90 ALA A O 1
ATOM 681 N N . ALA A 1 91 ? -10.936 -4.379 12.964 1.00 96.81 91 ALA A N 1
ATOM 682 C CA . ALA A 1 91 ? -9.679 -4.102 12.272 1.00 96.81 91 ALA A CA 1
ATOM 683 C C . ALA A 1 91 ? -9.451 -5.024 11.063 1.00 96.81 91 ALA A C 1
ATOM 685 O O . ALA A 1 91 ? -8.977 -4.566 10.024 1.00 96.81 91 ALA A O 1
ATOM 686 N N . ALA A 1 92 ? -9.778 -6.312 11.178 1.00 94.00 92 ALA A N 1
ATOM 687 C CA . ALA A 1 92 ? -9.631 -7.282 10.097 1.00 94.00 92 ALA A CA 1
ATOM 688 C C . ALA A 1 92 ? -10.572 -6.988 8.919 1.00 94.00 92 ALA A C 1
ATOM 690 O O . ALA A 1 92 ? -10.204 -7.248 7.773 1.00 94.00 92 ALA A O 1
ATOM 691 N N . SER A 1 93 ? -11.738 -6.390 9.187 1.00 94.38 93 SER A N 1
ATOM 692 C CA . SER A 1 93 ? -12.683 -5.947 8.155 1.00 94.38 93 SER A CA 1
ATOM 693 C C . SER A 1 93 ? -12.169 -4.770 7.315 1.00 94.38 93 SER A C 1
ATOM 695 O O . SER A 1 93 ? -12.666 -4.537 6.214 1.00 94.38 93 SER A O 1
ATOM 697 N N . VAL A 1 94 ? -11.158 -4.034 7.800 1.00 96.69 94 VAL A N 1
ATOM 698 C CA . VAL A 1 94 ? -10.566 -2.917 7.059 1.00 96.69 94 VAL A CA 1
ATOM 699 C C . VAL A 1 94 ? -9.631 -3.457 5.969 1.00 96.69 94 VAL A C 1
ATOM 701 O O . VAL A 1 94 ? -8.589 -4.053 6.291 1.00 96.69 94 VAL A O 1
ATOM 704 N N . PRO A 1 95 ? -9.950 -3.221 4.682 1.00 96.44 95 PRO A N 1
ATOM 705 C CA . PRO A 1 95 ? -9.115 -3.671 3.580 1.00 96.44 95 PRO A CA 1
ATOM 706 C C . PRO A 1 95 ? -7.775 -2.914 3.566 1.00 96.44 95 PRO A C 1
ATOM 708 O O . PRO A 1 95 ? -7.725 -1.742 3.958 1.00 96.44 95 PRO A O 1
ATOM 711 N N . PRO A 1 96 ? -6.685 -3.543 3.091 1.00 97.31 96 PRO A N 1
ATOM 712 C CA . PRO A 1 96 ? -5.425 -2.854 2.840 1.00 97.31 96 PRO A CA 1
ATOM 713 C C . PRO A 1 96 ? -5.615 -1.664 1.897 1.00 97.31 96 PRO A C 1
ATOM 715 O O . PRO A 1 96 ? -6.349 -1.753 0.907 1.00 97.31 96 PRO A O 1
ATOM 718 N N . ILE A 1 97 ? -4.941 -0.560 2.207 1.00 97.19 97 ILE A N 1
ATOM 719 C CA . ILE A 1 97 ? -4.999 0.681 1.438 1.00 97.19 97 ILE A CA 1
ATOM 720 C C . ILE A 1 97 ? -3.793 0.746 0.506 1.00 97.19 97 ILE A C 1
ATOM 722 O O . ILE A 1 97 ? -2.652 0.614 0.942 1.00 97.19 97 ILE A O 1
ATOM 726 N N . PHE A 1 98 ? -4.051 0.972 -0.774 1.00 97.44 98 PHE A N 1
ATOM 727 C CA . PHE A 1 98 ? -3.053 1.243 -1.794 1.00 97.44 98 PHE A CA 1
ATOM 728 C C . PHE A 1 98 ? -3.223 2.663 -2.319 1.00 97.44 98 PHE A C 1
ATOM 730 O O . PHE A 1 98 ? -4.340 3.114 -2.557 1.00 97.44 98 PHE A O 1
ATOM 737 N N . THR A 1 99 ? -2.110 3.339 -2.566 1.00 96.81 99 THR A N 1
ATOM 738 C CA . THR A 1 99 ? -2.086 4.718 -3.052 1.00 96.81 99 THR A CA 1
ATOM 739 C C . THR A 1 99 ? -1.475 4.759 -4.447 1.00 96.81 99 THR A C 1
ATOM 741 O O . THR A 1 99 ? -0.456 4.110 -4.714 1.00 96.81 99 THR A O 1
ATOM 744 N N . ILE A 1 100 ? -2.105 5.513 -5.347 1.00 96.12 100 ILE A N 1
ATOM 745 C CA . ILE A 1 100 ? -1.583 5.769 -6.689 1.00 96.12 100 ILE A CA 1
ATOM 746 C C . ILE A 1 100 ? -0.428 6.775 -6.609 1.00 96.12 100 ILE A C 1
ATOM 748 O O . ILE A 1 100 ? -0.580 7.882 -6.098 1.00 96.12 100 ILE A O 1
ATOM 752 N N . ASP A 1 101 ? 0.723 6.392 -7.156 1.00 95.56 101 ASP A N 1
ATOM 753 C CA . ASP A 1 101 ? 1.875 7.265 -7.367 1.00 95.56 101 ASP A CA 1
ATOM 754 C C . ASP A 1 101 ? 1.829 7.819 -8.796 1.00 95.56 101 ASP A C 1
ATOM 756 O O . ASP A 1 101 ? 2.227 7.162 -9.764 1.00 95.56 101 ASP A O 1
ATOM 760 N N . THR A 1 102 ? 1.334 9.049 -8.927 1.00 93.00 102 THR A N 1
ATOM 761 C CA . THR A 1 102 ? 1.202 9.743 -10.216 1.00 93.00 102 THR A CA 1
ATOM 762 C C . THR A 1 102 ? 2.550 10.078 -10.855 1.00 93.00 102 THR A C 1
ATOM 764 O O . THR A 1 102 ? 2.616 10.288 -12.064 1.00 93.00 102 THR A O 1
ATOM 767 N N . THR A 1 103 ? 3.642 10.067 -10.084 1.00 95.44 103 THR A N 1
ATOM 768 C CA . THR A 1 103 ? 4.995 10.390 -10.563 1.00 95.44 103 THR A CA 1
ATOM 769 C C . THR A 1 103 ? 5.752 9.172 -11.092 1.00 95.44 103 THR A C 1
ATOM 771 O O . THR A 1 103 ? 6.797 9.313 -11.738 1.00 95.44 103 THR A O 1
ATOM 774 N N . ALA A 1 104 ? 5.237 7.962 -10.850 1.00 96.44 104 ALA A N 1
ATOM 775 C CA . ALA A 1 104 ? 5.913 6.716 -11.194 1.00 96.44 104 ALA A CA 1
ATOM 776 C C . ALA A 1 104 ? 6.166 6.580 -12.704 1.00 96.44 104 ALA A C 1
ATOM 778 O O . ALA A 1 104 ? 7.263 6.188 -13.109 1.00 96.44 104 ALA A O 1
ATOM 779 N N . ALA A 1 105 ? 5.182 6.943 -13.536 1.00 96.62 105 ALA A N 1
ATOM 780 C CA . ALA A 1 105 ? 5.300 6.865 -14.991 1.00 96.62 105 ALA A CA 1
ATOM 781 C C . ALA A 1 105 ? 6.396 7.802 -15.522 1.00 96.62 105 ALA A C 1
ATOM 783 O O . ALA A 1 105 ? 7.273 7.358 -16.263 1.00 96.62 105 ALA A O 1
ATOM 784 N N . ASP A 1 106 ? 6.393 9.068 -15.098 1.00 97.25 106 ASP A N 1
ATOM 785 C CA . ASP A 1 106 ? 7.380 10.063 -15.534 1.00 97.25 106 ASP A CA 1
ATOM 786 C C . ASP A 1 106 ? 8.789 9.723 -15.038 1.00 97.25 106 ASP A C 1
ATOM 788 O O . ASP A 1 106 ? 9.757 9.808 -15.795 1.00 97.25 106 ASP A O 1
ATOM 792 N N . THR A 1 107 ? 8.906 9.235 -13.800 1.00 97.62 107 THR A N 1
ATOM 793 C CA . THR A 1 107 ? 10.181 8.776 -13.229 1.00 97.62 107 THR A CA 1
ATOM 794 C C . THR A 1 107 ? 10.751 7.589 -14.012 1.00 97.62 107 THR A C 1
ATOM 796 O O . THR A 1 107 ? 11.946 7.550 -14.327 1.00 97.62 107 THR A O 1
ATOM 799 N N . MET A 1 108 ? 9.907 6.610 -14.353 1.00 97.81 108 MET A N 1
ATOM 800 C CA . MET A 1 108 ? 10.317 5.440 -15.131 1.00 97.81 108 MET A CA 1
ATOM 801 C C . MET A 1 108 ? 10.688 5.826 -16.569 1.00 97.81 108 MET A C 1
ATOM 803 O O . MET A 1 108 ? 11.727 5.387 -17.062 1.00 97.81 108 MET A O 1
ATOM 807 N N . LEU A 1 109 ? 9.905 6.698 -17.216 1.00 97.94 109 LEU A N 1
ATOM 808 C CA . LEU A 1 109 ? 10.211 7.237 -18.546 1.00 97.94 109 LEU A CA 1
ATOM 809 C C . LEU A 1 109 ? 11.554 7.962 -18.568 1.00 97.94 109 LEU A C 1
ATOM 811 O O . LEU A 1 109 ? 12.361 7.713 -19.460 1.00 97.94 109 LEU A O 1
ATOM 815 N N . GLN A 1 110 ? 11.810 8.831 -17.589 1.00 98.25 110 GLN A N 1
ATOM 816 C CA . GLN A 1 110 ? 13.073 9.553 -17.499 1.00 98.25 110 GLN A CA 1
ATOM 817 C C . GLN A 1 110 ? 14.252 8.587 -17.330 1.00 98.25 110 GLN A C 1
ATOM 819 O O . GLN A 1 110 ? 15.263 8.731 -18.010 1.00 98.25 110 GLN A O 1
ATOM 824 N N . SER A 1 111 ? 14.102 7.564 -16.484 1.00 97.94 111 SER A N 1
ATOM 825 C CA . SER A 1 111 ? 15.140 6.545 -16.267 1.00 97.94 111 SER A CA 1
ATOM 826 C C . SER A 1 111 ? 15.456 5.771 -17.552 1.00 97.94 111 SER A C 1
ATOM 828 O O . SER A 1 111 ? 16.625 5.596 -17.899 1.00 97.94 111 SER A O 1
ATOM 830 N N . VAL A 1 112 ? 14.418 5.363 -18.291 1.00 98.06 112 VAL A N 1
ATOM 831 C CA . VAL A 1 112 ? 14.551 4.664 -19.579 1.00 98.06 112 VAL A CA 1
ATOM 832 C C . VAL A 1 112 ? 15.188 5.556 -20.642 1.00 98.06 112 VAL A C 1
ATOM 834 O O . VAL A 1 112 ? 16.084 5.106 -21.351 1.00 98.06 112 VAL A O 1
ATOM 837 N N . ARG A 1 113 ? 14.771 6.822 -20.749 1.00 98.12 113 ARG A N 1
ATOM 838 C CA . ARG A 1 113 ? 15.332 7.778 -21.717 1.00 98.12 113 ARG A CA 1
ATOM 839 C C . ARG A 1 113 ? 16.805 8.051 -21.461 1.00 98.12 113 ARG A C 1
ATOM 841 O O . ARG A 1 113 ? 17.585 8.054 -22.405 1.00 98.12 113 ARG A O 1
ATOM 848 N N . THR A 1 114 ? 17.193 8.227 -20.200 1.00 98.31 114 THR A N 1
ATOM 849 C CA . THR A 1 114 ? 18.600 8.389 -19.822 1.00 98.31 114 THR A CA 1
ATOM 850 C C . THR A 1 114 ? 19.420 7.164 -20.226 1.00 98.31 114 THR A C 1
ATOM 852 O O . THR A 1 114 ? 20.458 7.308 -20.864 1.00 98.31 114 THR A O 1
ATOM 855 N N . PHE A 1 115 ? 18.936 5.957 -19.914 1.00 98.31 115 PHE A N 1
ATOM 856 C CA . PHE A 1 115 ? 19.599 4.716 -20.317 1.00 98.31 115 PHE A CA 1
ATOM 857 C C . PHE A 1 115 ? 19.765 4.611 -21.839 1.00 98.31 115 PHE A C 1
ATOM 859 O O . PHE A 1 115 ? 20.872 4.376 -22.320 1.00 98.31 115 PHE A O 1
ATOM 866 N N . LEU A 1 116 ? 18.690 4.829 -22.600 1.00 97.81 116 LEU A N 1
ATOM 867 C CA . LEU A 1 116 ? 18.736 4.758 -24.060 1.00 97.81 116 LEU A CA 1
ATOM 868 C C . LEU A 1 116 ? 19.636 5.841 -24.663 1.00 97.81 116 LEU A C 1
ATOM 870 O O . LEU A 1 116 ? 20.351 5.548 -25.610 1.00 97.81 116 LEU A O 1
ATOM 874 N N . GLY A 1 117 ? 19.701 7.034 -24.066 1.00 97.88 117 GLY A N 1
ATOM 875 C CA . GLY A 1 117 ? 20.638 8.082 -24.478 1.00 97.88 117 GLY A CA 1
ATOM 876 C C . GLY A 1 117 ? 22.109 7.675 -24.331 1.00 97.88 117 GLY A C 1
ATOM 877 O O . GLY A 1 117 ? 22.926 7.996 -25.195 1.00 97.88 117 GLY A O 1
ATOM 878 N N . TYR A 1 118 ? 22.457 6.919 -23.283 1.00 98.00 118 TYR A N 1
ATOM 879 C CA . TYR A 1 118 ? 23.797 6.337 -23.149 1.00 98.00 118 TYR A CA 1
ATOM 880 C C . TYR A 1 118 ? 24.053 5.222 -24.166 1.00 98.00 118 TYR A C 1
ATOM 882 O O . TYR A 1 118 ? 25.145 5.154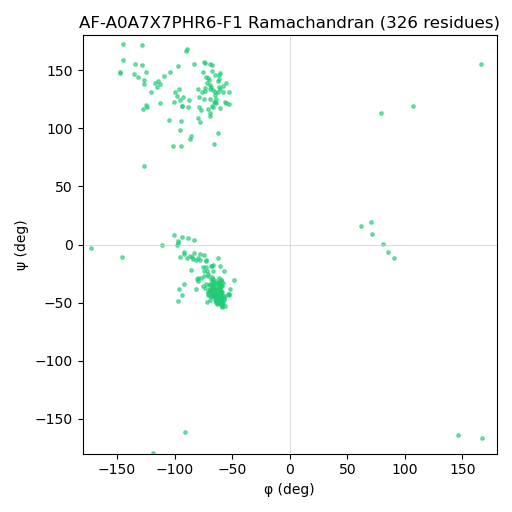 -24.727 1.00 98.00 118 TYR A O 1
ATOM 890 N N . VAL A 1 119 ? 23.053 4.380 -24.449 1.00 97.19 119 VAL A N 1
ATOM 891 C CA . VAL A 1 119 ? 23.151 3.346 -25.495 1.00 97.19 119 VAL A CA 1
ATOM 892 C C . VAL A 1 119 ? 23.330 3.974 -26.880 1.00 97.19 119 VAL A C 1
ATOM 894 O O . VAL A 1 119 ? 24.171 3.513 -27.648 1.00 97.19 119 VAL A O 1
ATOM 897 N N . ASP A 1 120 ? 22.581 5.032 -27.194 1.00 97.00 120 ASP A N 1
ATOM 898 C CA . ASP A 1 120 ? 22.677 5.764 -28.460 1.00 97.00 120 ASP A CA 1
ATOM 899 C C . ASP A 1 120 ? 24.036 6.450 -28.607 1.00 97.00 120 ASP A C 1
ATOM 901 O O . ASP A 1 120 ? 24.653 6.374 -29.672 1.00 97.00 120 ASP A O 1
ATOM 905 N N . SER A 1 121 ? 24.535 7.066 -27.530 1.00 95.88 121 SER A N 1
ATOM 906 C CA . SER A 1 121 ? 25.871 7.669 -27.508 1.00 95.88 121 SER A CA 1
ATOM 907 C C . SER A 1 121 ? 26.938 6.617 -27.806 1.00 95.88 121 SER A C 1
ATOM 909 O O . SER A 1 121 ? 27.672 6.773 -28.772 1.00 95.88 121 SER A O 1
ATOM 911 N N . ALA A 1 122 ? 26.939 5.493 -27.080 1.00 95.75 122 ALA A N 1
ATOM 912 C CA . ALA A 1 122 ? 27.886 4.397 -27.299 1.00 95.75 122 ALA A CA 1
ATOM 913 C C . ALA A 1 122 ? 27.791 3.788 -28.710 1.00 95.75 122 ALA A C 1
ATOM 915 O O . ALA A 1 122 ? 28.802 3.433 -29.310 1.00 95.75 122 ALA A O 1
ATOM 916 N N . ALA A 1 123 ? 26.582 3.679 -29.271 1.00 93.25 123 ALA A N 1
ATOM 917 C CA . ALA A 1 123 ? 26.369 3.144 -30.616 1.00 93.25 123 ALA A CA 1
ATOM 918 C C . ALA A 1 123 ? 26.821 4.096 -31.738 1.00 93.25 123 ALA A C 1
ATOM 920 O O . ALA A 1 123 ? 27.005 3.653 -32.875 1.00 93.25 123 ALA A O 1
ATOM 921 N N . THR A 1 124 ? 26.959 5.389 -31.437 1.00 91.56 124 THR A N 1
ATOM 922 C CA . THR A 1 124 ? 27.362 6.437 -32.386 1.00 91.56 124 THR A CA 1
ATOM 923 C C . THR A 1 124 ? 28.751 7.001 -32.103 1.00 91.56 124 THR A C 1
ATOM 925 O O . THR A 1 124 ? 29.224 7.841 -32.873 1.00 91.56 124 THR A O 1
ATOM 928 N N . THR A 1 125 ? 29.433 6.512 -31.062 1.00 86.81 125 THR A N 1
ATOM 929 C CA . THR A 1 125 ? 30.818 6.870 -30.780 1.00 86.81 125 THR A CA 1
ATOM 930 C C . THR A 1 125 ? 31.683 6.581 -32.002 1.00 86.81 125 THR A C 1
ATOM 932 O O . THR A 1 125 ? 31.733 5.462 -32.518 1.00 86.81 125 THR A O 1
ATOM 935 N N . GLY A 1 126 ? 32.356 7.617 -32.504 1.00 75.69 126 GLY A N 1
ATOM 936 C CA . GLY A 1 126 ? 33.312 7.463 -33.593 1.00 75.69 126 GLY A CA 1
ATOM 937 C C . GLY A 1 126 ? 34.472 6.565 -33.160 1.00 75.69 126 GLY A C 1
ATOM 938 O O . GLY A 1 126 ? 34.944 6.655 -32.032 1.00 75.69 126 GLY A O 1
ATOM 939 N N . GLY A 1 127 ? 34.956 5.701 -34.050 1.00 84.50 127 GLY A N 1
ATOM 940 C CA . GLY A 1 127 ? 36.055 4.793 -33.732 1.00 84.50 127 GLY A CA 1
ATOM 941 C C . GLY A 1 127 ? 35.938 3.448 -34.434 1.00 84.50 127 GLY A C 1
ATOM 942 O O . GLY A 1 127 ? 35.205 3.294 -35.411 1.00 84.50 127 GLY A O 1
ATOM 943 N N . SER A 1 128 ? 36.701 2.471 -33.944 1.00 90.75 128 SER A N 1
ATOM 944 C CA . SER A 1 128 ? 36.658 1.105 -34.465 1.00 90.75 128 SER A CA 1
ATOM 945 C C . SER A 1 128 ? 35.393 0.366 -34.010 1.00 90.75 128 SER A C 1
ATOM 947 O O . SER A 1 128 ? 34.829 0.668 -32.960 1.00 90.75 128 SER A O 1
ATOM 949 N N . ASP A 1 129 ? 34.992 -0.668 -34.757 1.00 90.81 129 ASP A N 1
ATOM 950 C CA . ASP A 1 129 ? 33.879 -1.561 -34.391 1.00 90.81 129 ASP A CA 1
ATOM 951 C C . ASP A 1 129 ? 34.022 -2.134 -32.972 1.00 90.81 129 ASP A C 1
ATOM 953 O O . ASP A 1 129 ? 33.049 -2.253 -32.228 1.00 90.81 129 ASP A O 1
ATOM 957 N N . LEU A 1 130 ? 35.261 -2.462 -32.594 1.00 91.62 130 LEU A N 1
ATOM 958 C CA . LEU A 1 130 ? 35.607 -3.005 -31.285 1.00 91.62 130 LEU A CA 1
ATOM 959 C C . LEU A 1 130 ? 35.358 -1.987 -30.168 1.00 91.62 130 LEU A C 1
ATOM 961 O O . LEU A 1 130 ? 34.845 -2.367 -29.119 1.00 91.62 130 LEU A O 1
ATOM 965 N N . THR A 1 131 ? 35.663 -0.710 -30.412 1.00 93.75 131 THR A N 1
ATOM 966 C CA . THR A 1 131 ? 35.441 0.387 -29.459 1.00 93.75 131 THR A CA 1
ATOM 967 C C . THR A 1 131 ? 33.952 0.552 -29.167 1.00 93.75 131 THR A C 1
ATOM 969 O O . THR A 1 131 ? 33.545 0.475 -28.013 1.00 93.75 131 THR A O 1
ATOM 972 N N . VAL A 1 132 ? 33.124 0.649 -30.213 1.00 94.06 132 VAL A N 1
ATOM 973 C CA . VAL A 1 132 ? 31.659 0.759 -30.085 1.00 94.06 132 VAL A CA 1
ATOM 974 C C . VAL A 1 132 ? 31.083 -0.427 -29.308 1.00 94.06 132 VAL A C 1
ATOM 976 O O . VAL A 1 132 ? 30.291 -0.260 -28.382 1.00 94.06 132 VAL A O 1
ATOM 979 N N . ARG A 1 133 ? 31.506 -1.655 -29.642 1.00 94.94 133 ARG A N 1
ATOM 980 C CA . ARG A 1 133 ? 31.058 -2.860 -28.927 1.00 94.94 133 ARG A CA 1
ATOM 981 C C . ARG A 1 133 ? 31.446 -2.828 -27.451 1.00 94.94 133 ARG A C 1
ATOM 983 O O . ARG A 1 133 ? 30.642 -3.243 -26.621 1.00 94.94 133 ARG A O 1
ATOM 990 N N . GLN A 1 134 ? 32.657 -2.379 -27.125 1.00 95.25 134 GLN A N 1
ATOM 991 C CA . GLN A 1 134 ? 33.120 -2.288 -25.744 1.00 95.25 134 GLN A CA 1
ATOM 992 C C . GLN A 1 134 ? 32.305 -1.261 -24.947 1.00 95.25 134 GLN A C 1
ATOM 994 O O . GLN A 1 134 ? 31.800 -1.603 -23.881 1.00 95.25 134 GLN A O 1
ATOM 999 N N . GLU A 1 135 ? 32.087 -0.061 -25.482 1.00 96.12 135 GLU A N 1
ATOM 1000 C CA . GLU A 1 135 ? 31.296 0.972 -24.799 1.00 96.12 135 GLU A CA 1
ATOM 1001 C C . GLU A 1 135 ? 29.852 0.524 -24.560 1.00 96.12 135 GLU A C 1
ATOM 1003 O O . GLU A 1 135 ? 29.308 0.692 -23.470 1.00 96.12 135 GLU A O 1
ATOM 1008 N N . MET A 1 136 ? 29.232 -0.139 -25.541 1.00 96.12 136 MET A N 1
ATOM 1009 C CA . MET A 1 136 ? 27.891 -0.698 -25.363 1.00 96.12 136 MET A CA 1
ATOM 1010 C C . MET A 1 136 ? 27.857 -1.786 -24.282 1.00 96.12 136 MET A C 1
ATOM 1012 O O . MET A 1 136 ? 26.904 -1.841 -23.501 1.00 96.12 136 MET A O 1
ATOM 1016 N N . ARG A 1 137 ? 28.889 -2.640 -24.194 1.00 97.06 137 ARG A N 1
ATOM 1017 C CA . ARG A 1 137 ? 29.011 -3.626 -23.103 1.00 97.06 137 ARG A CA 1
ATOM 1018 C C . ARG A 1 137 ? 29.091 -2.946 -21.744 1.00 97.06 137 ARG A C 1
ATOM 1020 O O . ARG A 1 137 ? 28.435 -3.401 -20.806 1.00 97.06 137 ARG A O 1
ATOM 1027 N N . GLU A 1 138 ? 29.876 -1.879 -21.644 1.00 97.06 138 GLU A N 1
ATOM 1028 C CA . GLU A 1 138 ? 30.053 -1.108 -20.414 1.00 97.06 138 GLU A CA 1
ATOM 1029 C C . GLU A 1 138 ? 28.739 -0.442 -19.987 1.00 97.06 138 GLU A C 1
ATOM 1031 O O . GLU A 1 138 ? 28.328 -0.587 -18.833 1.00 97.06 138 GLU A O 1
ATOM 1036 N N . VAL A 1 139 ? 28.015 0.180 -20.926 1.00 97.44 139 VAL A N 1
ATOM 1037 C CA . VAL A 1 139 ? 26.697 0.780 -20.666 1.00 97.44 139 VAL A CA 1
ATOM 1038 C C . VAL A 1 139 ? 25.716 -0.272 -20.154 1.00 97.44 139 VAL A C 1
ATOM 1040 O O . VAL A 1 139 ? 25.164 -0.100 -19.069 1.00 97.44 139 VAL A O 1
ATOM 1043 N N . LEU A 1 140 ? 25.528 -1.390 -20.864 1.00 96.94 140 LEU A N 1
ATOM 1044 C CA . LEU A 1 140 ? 24.599 -2.446 -20.435 1.00 96.94 140 LEU A CA 1
ATOM 1045 C C . LEU A 1 140 ? 24.961 -2.997 -19.045 1.00 96.94 140 LEU A C 1
ATOM 1047 O O . LEU A 1 140 ? 24.093 -3.096 -18.174 1.00 96.94 140 LEU A O 1
ATOM 1051 N N . SER A 1 141 ? 26.249 -3.256 -18.804 1.00 96.75 141 SER A N 1
ATOM 1052 C CA . SER A 1 141 ? 26.744 -3.765 -17.518 1.00 96.75 141 SER A CA 1
ATOM 1053 C C . SER A 1 141 ? 26.519 -2.776 -16.374 1.00 96.75 141 SER A C 1
ATOM 1055 O O . SER A 1 141 ? 26.117 -3.188 -15.287 1.00 96.75 141 SER A O 1
ATOM 1057 N N . SER A 1 142 ? 26.713 -1.472 -16.608 1.00 97.06 142 SER A N 1
ATOM 1058 C CA . SER A 1 142 ? 26.492 -0.433 -15.587 1.00 97.06 142 SER A CA 1
ATOM 1059 C C . SER A 1 142 ? 25.035 -0.382 -15.107 1.00 97.06 142 SER A C 1
ATOM 1061 O O . SER A 1 142 ? 24.753 -0.082 -13.945 1.00 97.06 142 SER A O 1
ATOM 1063 N N . TYR A 1 143 ? 24.103 -0.769 -15.980 1.00 96.00 143 TYR A N 1
ATOM 1064 C CA . TYR A 1 143 ? 22.686 -0.900 -15.673 1.00 96.00 143 TYR A CA 1
ATOM 1065 C C . TYR A 1 143 ? 22.283 -2.320 -15.255 1.00 96.00 143 TYR A C 1
ATOM 1067 O O . TYR A 1 143 ? 21.101 -2.559 -15.028 1.00 96.00 143 TYR A O 1
ATOM 1075 N N . GLY A 1 144 ? 23.224 -3.250 -15.072 1.00 94.75 144 GLY A N 1
ATOM 1076 C CA . GLY A 1 144 ? 22.944 -4.624 -14.640 1.00 94.75 144 GLY A CA 1
ATOM 1077 C C . GLY A 1 144 ? 22.255 -5.487 -15.701 1.00 94.75 144 GLY A C 1
ATOM 1078 O O . GLY A 1 144 ? 21.636 -6.490 -15.358 1.00 94.75 144 GLY A O 1
ATOM 1079 N N . ILE A 1 145 ? 22.335 -5.098 -16.975 1.00 94.81 145 ILE A N 1
ATOM 1080 C CA . ILE A 1 145 ? 21.862 -5.892 -18.109 1.00 94.81 145 ILE A CA 1
ATOM 1081 C C . ILE A 1 145 ? 23.058 -6.686 -18.628 1.00 94.81 145 ILE A C 1
ATOM 1083 O O . ILE A 1 145 ? 24.056 -6.099 -19.043 1.00 94.81 145 ILE A O 1
ATOM 1087 N N . THR A 1 146 ? 22.976 -8.018 -18.604 1.00 94.44 146 THR A N 1
ATOM 1088 C CA . THR A 1 146 ? 24.062 -8.881 -19.083 1.00 94.44 146 THR A CA 1
ATOM 1089 C C . THR A 1 146 ? 24.332 -8.610 -20.566 1.00 94.44 146 THR A C 1
ATOM 1091 O O . THR A 1 146 ? 23.444 -8.834 -21.394 1.00 94.44 146 THR A O 1
ATOM 1094 N N . PRO A 1 147 ? 25.533 -8.133 -20.935 1.00 93.19 147 PRO A N 1
ATOM 1095 C CA . PRO A 1 147 ? 25.812 -7.789 -22.317 1.00 93.19 147 PRO A CA 1
ATOM 1096 C C . PRO A 1 147 ? 26.118 -9.048 -23.134 1.00 93.19 147 PRO A C 1
ATOM 1098 O O . PRO A 1 147 ? 27.180 -9.653 -22.993 1.00 93.19 147 PRO A O 1
ATOM 1101 N N . THR A 1 148 ? 25.201 -9.436 -24.017 1.00 95.69 148 THR A N 1
ATOM 1102 C CA . THR A 1 148 ? 25.425 -10.515 -24.989 1.00 95.69 148 THR A CA 1
ATOM 1103 C C . THR A 1 148 ? 25.836 -9.941 -26.343 1.00 95.69 148 THR A C 1
ATOM 1105 O O . THR A 1 148 ? 25.476 -8.813 -26.692 1.00 95.69 148 THR A O 1
ATOM 1108 N N . ASP A 1 149 ? 26.576 -10.715 -27.138 1.00 95.25 149 ASP A N 1
ATOM 1109 C CA . ASP A 1 149 ? 26.947 -10.296 -28.497 1.00 95.25 149 ASP A CA 1
ATOM 1110 C C . ASP A 1 149 ? 25.728 -10.068 -29.394 1.00 95.25 149 ASP A C 1
ATOM 1112 O O . ASP A 1 149 ? 25.740 -9.164 -30.231 1.00 95.25 149 ASP A O 1
ATOM 1116 N N . GLU A 1 150 ? 24.657 -10.831 -29.170 1.00 95.44 150 GLU A N 1
ATOM 1117 C CA . GLU A 1 150 ? 23.367 -10.629 -29.821 1.00 95.44 150 GLU A CA 1
ATOM 1118 C C . GLU A 1 150 ? 22.753 -9.276 -29.449 1.00 95.44 150 GLU A C 1
ATOM 1120 O O . GLU A 1 150 ? 22.397 -8.508 -30.340 1.00 95.44 150 GLU A O 1
ATOM 1125 N N . PHE A 1 151 ? 22.677 -8.934 -28.158 1.00 96.00 151 PHE A N 1
ATOM 1126 C CA . PHE A 1 151 ? 22.099 -7.659 -27.727 1.00 96.00 151 PHE A CA 1
ATOM 1127 C C . PHE A 1 151 ? 22.878 -6.472 -28.272 1.00 96.00 151 PHE A C 1
ATOM 1129 O O . PHE A 1 151 ? 22.277 -5.502 -28.731 1.00 96.00 151 PHE A O 1
ATOM 1136 N N . ILE A 1 152 ? 24.207 -6.561 -28.283 1.00 96.31 152 ILE A N 1
ATOM 1137 C CA . ILE A 1 152 ? 25.053 -5.528 -28.879 1.00 96.31 152 ILE A CA 1
ATOM 1138 C C . ILE A 1 152 ? 24.756 -5.420 -30.377 1.00 96.31 152 ILE A C 1
ATOM 1140 O O . ILE A 1 152 ? 24.522 -4.320 -30.867 1.00 96.31 152 ILE A O 1
ATOM 1144 N N . ALA A 1 153 ? 24.713 -6.536 -31.112 1.00 94.81 153 ALA A N 1
ATOM 1145 C CA . ALA A 1 153 ? 24.410 -6.525 -32.542 1.00 94.81 153 ALA A CA 1
ATOM 1146 C C . ALA A 1 153 ? 23.026 -5.920 -32.841 1.00 94.81 153 ALA A C 1
ATOM 1148 O O . ALA A 1 153 ? 22.906 -5.083 -33.736 1.00 94.81 153 ALA A O 1
ATOM 1149 N N . LEU A 1 154 ? 22.005 -6.279 -32.058 1.00 95.81 154 LEU A N 1
ATOM 1150 C CA . LEU A 1 154 ? 20.651 -5.740 -32.180 1.00 95.81 154 LEU A CA 1
ATOM 1151 C C . LEU A 1 154 ? 20.608 -4.240 -31.897 1.00 95.81 154 LEU A C 1
ATOM 1153 O O . LEU A 1 154 ? 20.042 -3.486 -32.689 1.00 95.81 154 LEU A O 1
ATOM 1157 N N . LEU A 1 155 ? 21.226 -3.804 -30.799 1.00 95.69 155 LEU A N 1
ATOM 1158 C CA . LEU A 1 155 ? 21.252 -2.406 -30.385 1.00 95.69 155 LEU A CA 1
ATOM 1159 C C . LEU A 1 155 ? 22.155 -1.546 -31.263 1.00 95.69 155 LEU A C 1
ATOM 1161 O O . LEU A 1 155 ? 22.044 -0.332 -31.198 1.00 95.69 155 LEU A O 1
ATOM 1165 N N . ARG A 1 156 ? 23.027 -2.105 -32.106 1.00 94.44 156 ARG A N 1
ATOM 1166 C CA . ARG A 1 156 ? 23.802 -1.315 -33.077 1.00 94.44 156 ARG A CA 1
ATOM 1167 C C . ARG A 1 156 ? 22.957 -0.773 -34.223 1.00 94.44 156 ARG A C 1
ATOM 1169 O O . ARG A 1 156 ? 23.302 0.258 -34.801 1.00 94.44 156 ARG A O 1
ATOM 1176 N N . THR A 1 157 ? 21.844 -1.422 -34.543 1.00 94.75 157 THR A N 1
ATOM 1177 C CA . THR A 1 157 ? 20.923 -0.950 -35.576 1.00 94.75 157 THR A CA 1
ATOM 1178 C C . THR A 1 157 ? 20.038 0.175 -35.034 1.00 94.75 157 THR A C 1
ATOM 1180 O O . THR A 1 157 ? 19.227 -0.043 -34.138 1.00 94.75 157 THR A O 1
ATOM 1183 N N . GLU A 1 158 ? 20.129 1.367 -35.631 1.00 95.00 158 GLU A N 1
ATOM 1184 C CA . GLU A 1 158 ? 19.328 2.547 -35.248 1.00 95.00 158 GLU A CA 1
ATOM 1185 C C . GLU A 1 158 ? 17.819 2.260 -35.238 1.00 95.00 158 GLU A C 1
ATOM 1187 O O . GLU A 1 158 ? 17.116 2.618 -34.294 1.00 95.00 158 GLU A O 1
ATOM 1192 N N . ASN A 1 159 ? 17.312 1.546 -36.249 1.00 95.56 159 ASN A N 1
ATOM 1193 C CA . ASN A 1 159 ? 15.894 1.184 -36.314 1.00 95.56 159 ASN A CA 1
ATOM 1194 C C . ASN A 1 159 ? 15.452 0.328 -35.116 1.00 95.56 159 ASN A C 1
ATOM 1196 O O . ASN A 1 159 ? 14.347 0.521 -34.613 1.00 95.56 159 ASN A O 1
ATOM 1200 N N . ASN A 1 160 ? 16.311 -0.573 -34.626 1.00 96.12 160 ASN A N 1
ATOM 1201 C CA . ASN A 1 160 ? 16.003 -1.402 -33.460 1.00 96.12 160 ASN A CA 1
ATOM 1202 C C . ASN A 1 160 ? 15.989 -0.563 -32.178 1.00 96.12 160 ASN A C 1
ATOM 1204 O O . ASN A 1 160 ? 15.081 -0.727 -31.366 1.00 96.12 160 ASN A O 1
ATOM 1208 N N . ARG A 1 161 ? 16.933 0.376 -32.014 1.00 96.12 161 ARG A N 1
ATOM 1209 C CA . ARG A 1 161 ? 16.944 1.303 -30.867 1.00 96.12 161 ARG A CA 1
ATOM 1210 C C . ARG A 1 161 ? 15.696 2.183 -30.837 1.00 96.12 161 ARG A C 1
ATOM 1212 O O . ARG A 1 161 ? 15.027 2.257 -29.808 1.00 96.12 161 ARG A O 1
ATOM 1219 N N . ARG A 1 162 ? 15.297 2.750 -31.982 1.00 95.69 162 ARG A N 1
ATOM 1220 C CA . ARG A 1 162 ? 14.053 3.535 -32.105 1.00 95.69 162 ARG A CA 1
ATOM 1221 C C . ARG A 1 162 ? 12.799 2.711 -31.830 1.00 95.69 162 ARG A C 1
ATOM 1223 O O . ARG A 1 162 ? 11.882 3.193 -31.160 1.00 95.69 162 ARG A O 1
ATOM 1230 N N . ALA A 1 163 ? 12.745 1.479 -32.340 1.00 95.94 163 ALA A N 1
ATOM 1231 C CA . ALA A 1 163 ? 11.636 0.562 -32.087 1.00 95.94 163 ALA A CA 1
ATOM 1232 C C . ALA A 1 163 ? 11.534 0.213 -30.593 1.00 95.94 163 ALA A C 1
ATOM 1234 O O . ALA A 1 163 ? 10.442 0.276 -30.024 1.00 95.94 163 ALA A O 1
ATOM 1235 N N . LEU A 1 164 ? 12.669 -0.072 -29.948 1.00 96.94 164 LEU A N 1
ATOM 1236 C CA . LEU A 1 164 ? 12.758 -0.330 -28.513 1.00 96.94 164 LEU A CA 1
ATOM 1237 C C . LEU A 1 164 ? 12.293 0.880 -27.696 1.00 96.94 164 LEU A C 1
ATOM 1239 O O . LEU A 1 164 ? 11.417 0.732 -26.845 1.00 96.94 164 LEU A O 1
ATOM 1243 N N . GLN A 1 165 ? 12.811 2.076 -27.994 1.00 97.38 165 GLN A N 1
ATOM 1244 C CA . GLN A 1 165 ? 12.413 3.316 -27.325 1.00 97.38 165 GLN A CA 1
ATOM 1245 C C . GLN A 1 165 ? 10.906 3.550 -27.436 1.00 97.38 165 GLN A C 1
ATOM 1247 O O . GLN A 1 165 ? 10.226 3.730 -26.428 1.00 97.38 165 GLN A O 1
ATOM 1252 N N . THR A 1 166 ? 10.367 3.508 -28.656 1.00 96.69 166 THR A N 1
ATOM 1253 C CA . THR A 1 166 ? 8.942 3.758 -28.909 1.00 96.69 166 THR A CA 1
ATOM 1254 C C . THR A 1 166 ? 8.065 2.752 -28.170 1.00 96.69 166 THR A C 1
ATOM 1256 O O . THR A 1 166 ? 7.056 3.129 -27.571 1.00 96.69 166 THR A O 1
ATOM 1259 N N . SER A 1 167 ? 8.455 1.475 -28.181 1.00 97.06 167 SER A N 1
ATOM 1260 C CA . SER A 1 167 ? 7.718 0.405 -27.513 1.00 97.06 167 SER A CA 1
ATOM 1261 C C . SER A 1 167 ? 7.729 0.561 -25.986 1.00 97.06 167 SER A C 1
ATOM 1263 O O . SER A 1 167 ? 6.679 0.460 -25.343 1.00 97.06 167 SER A O 1
ATOM 1265 N N . LEU A 1 168 ? 8.885 0.882 -25.393 1.00 97.44 168 LEU A N 1
ATOM 1266 C CA . LEU A 1 168 ? 9.013 1.162 -23.959 1.00 97.44 168 LEU A CA 1
ATOM 1267 C C . LEU A 1 168 ? 8.184 2.384 -23.551 1.00 97.44 168 LEU A C 1
ATOM 1269 O O . LEU A 1 168 ? 7.381 2.294 -22.624 1.00 97.44 168 LEU A O 1
ATOM 1273 N N . GLU A 1 169 ? 8.318 3.505 -24.265 1.00 97.44 169 GLU A N 1
ATOM 1274 C CA . GLU A 1 169 ? 7.586 4.733 -23.945 1.00 97.44 169 GLU A CA 1
ATOM 1275 C C . GLU A 1 169 ? 6.069 4.545 -24.065 1.00 97.44 169 GLU A C 1
ATOM 1277 O O . GLU A 1 169 ? 5.324 4.965 -23.177 1.00 97.44 169 GLU A O 1
ATOM 1282 N N . ARG A 1 170 ? 5.597 3.869 -25.122 1.00 96.75 170 ARG A N 1
ATOM 1283 C CA . ARG A 1 170 ? 4.173 3.555 -25.303 1.00 96.75 170 ARG A CA 1
ATOM 1284 C C . ARG A 1 170 ? 3.647 2.663 -24.184 1.00 96.75 170 ARG A C 1
ATOM 1286 O O . ARG A 1 170 ? 2.562 2.919 -23.659 1.00 96.75 170 ARG A O 1
ATOM 1293 N N . THR A 1 171 ? 4.409 1.643 -23.800 1.00 96.81 171 THR A N 1
ATOM 1294 C CA . THR A 1 171 ? 4.018 0.730 -22.722 1.00 96.81 171 THR A CA 1
ATOM 1295 C C . THR A 1 171 ? 3.921 1.470 -21.392 1.00 96.81 171 THR A C 1
ATOM 1297 O O . THR A 1 171 ? 2.893 1.399 -20.721 1.00 96.81 171 THR A O 1
ATOM 1300 N N . ILE A 1 172 ? 4.936 2.264 -21.040 1.00 97.25 172 ILE A N 1
ATOM 1301 C CA . ILE A 1 172 ? 4.945 2.991 -19.768 1.00 97.25 172 ILE A CA 1
ATOM 1302 C C . ILE A 1 172 ? 3.788 3.997 -19.707 1.00 97.25 172 ILE A C 1
ATOM 1304 O O . ILE A 1 172 ? 3.053 4.021 -18.724 1.00 97.25 172 ILE A O 1
ATOM 1308 N N . ARG A 1 173 ? 3.561 4.773 -20.776 1.00 96.19 173 ARG A N 1
ATOM 1309 C CA . ARG A 1 173 ? 2.491 5.788 -20.823 1.00 96.19 173 ARG A CA 1
ATOM 1310 C C . ARG A 1 173 ? 1.079 5.209 -20.805 1.00 96.19 173 ARG A C 1
ATOM 1312 O O . ARG A 1 173 ? 0.165 5.893 -20.360 1.00 96.19 173 ARG A O 1
ATOM 1319 N N . SER A 1 174 ? 0.884 3.992 -21.307 1.00 94.88 174 SER A N 1
ATOM 1320 C CA . SER A 1 174 ? -0.446 3.372 -21.390 1.00 94.88 174 SER A CA 1
ATOM 1321 C C . SER A 1 174 ? -0.797 2.526 -20.168 1.00 94.88 174 SER A C 1
ATOM 1323 O O . SER A 1 174 ? -1.966 2.474 -19.783 1.00 94.88 174 SER A O 1
ATOM 1325 N N . VAL A 1 175 ? 0.191 1.869 -19.555 1.00 95.06 175 VAL A N 1
ATOM 1326 C CA . VAL A 1 175 ? -0.049 0.901 -18.479 1.00 95.06 175 VAL A CA 1
ATOM 1327 C C . VAL A 1 175 ? 0.120 1.526 -17.094 1.00 95.06 175 VAL A C 1
ATOM 1329 O O . VAL A 1 175 ? -0.774 1.376 -16.263 1.00 95.06 175 VAL A O 1
ATOM 1332 N N . LEU A 1 176 ? 1.214 2.255 -16.829 1.00 94.38 176 LEU A N 1
ATOM 1333 C CA . LEU A 1 176 ? 1.524 2.743 -15.472 1.00 94.38 176 LEU A CA 1
ATOM 1334 C C . LEU A 1 176 ? 0.444 3.681 -14.908 1.00 94.38 176 LEU A C 1
ATOM 1336 O O . LEU A 1 176 ? 0.065 3.478 -13.754 1.00 94.38 176 LEU A O 1
ATOM 1340 N N . PRO A 1 177 ? -0.126 4.642 -15.663 1.00 92.38 177 PRO A N 1
ATOM 1341 C CA . PRO A 1 177 ? -1.184 5.507 -15.134 1.00 92.38 177 PRO A CA 1
ATOM 1342 C C . PRO A 1 177 ? -2.451 4.764 -14.687 1.00 92.38 177 PRO A C 1
ATOM 1344 O O . PRO A 1 177 ? -3.238 5.307 -13.921 1.00 92.38 177 PRO A O 1
ATOM 1347 N N . ARG A 1 178 ? -2.657 3.516 -15.133 1.00 91.50 178 ARG A N 1
ATOM 1348 C CA . ARG A 1 178 ? -3.810 2.684 -14.745 1.00 91.50 178 ARG A CA 1
ATOM 1349 C C . ARG A 1 178 ? -3.619 1.954 -13.411 1.00 91.50 178 ARG A C 1
ATOM 1351 O O . ARG A 1 178 ? -4.483 1.158 -13.049 1.00 91.50 178 ARG A O 1
ATOM 1358 N N . GLY A 1 179 ? -2.506 2.206 -12.720 1.00 94.06 179 GLY A N 1
ATOM 1359 C CA . GLY A 1 179 ? -2.135 1.562 -11.464 1.00 94.06 179 GLY A CA 1
ATOM 1360 C C . GLY A 1 179 ? -1.550 0.170 -11.690 1.00 94.06 179 GLY A C 1
ATOM 1361 O O . GLY A 1 179 ? -2.251 -0.742 -12.118 1.00 94.06 179 GLY A O 1
ATOM 1362 N N . VAL A 1 180 ? -0.261 0.014 -11.391 1.00 97.00 180 VAL A N 1
ATOM 1363 C CA . VAL A 1 180 ? 0.474 -1.252 -11.452 1.00 97.00 180 VAL A CA 1
ATOM 1364 C C . VAL A 1 180 ? 1.172 -1.466 -10.118 1.00 97.00 180 VAL A C 1
ATOM 1366 O O . VAL A 1 180 ? 2.041 -0.677 -9.731 1.00 97.00 180 VAL A O 1
ATOM 1369 N N . ALA A 1 181 ? 0.784 -2.528 -9.422 1.00 96.88 181 ALA A N 1
ATOM 1370 C CA . ALA A 1 181 ? 1.366 -2.928 -8.151 1.00 96.88 181 ALA A CA 1
ATOM 1371 C C . ALA A 1 181 ? 2.543 -3.887 -8.345 1.00 96.88 181 ALA A C 1
ATOM 1373 O O . ALA A 1 181 ? 2.752 -4.451 -9.423 1.00 96.88 181 ALA A O 1
ATOM 1374 N N . ARG A 1 182 ? 3.312 -4.095 -7.271 1.00 95.75 182 ARG A N 1
ATOM 1375 C CA . ARG A 1 182 ? 4.210 -5.247 -7.196 1.00 95.75 182 ARG A CA 1
ATOM 1376 C C . ARG A 1 182 ? 3.424 -6.491 -6.806 1.00 95.75 182 ARG A C 1
ATOM 1378 O O . ARG A 1 182 ? 2.694 -6.455 -5.824 1.00 95.75 182 ARG A O 1
ATOM 1385 N N . ALA A 1 183 ? 3.657 -7.600 -7.503 1.00 93.62 183 ALA A N 1
ATOM 1386 C CA . ALA A 1 183 ? 3.100 -8.908 -7.164 1.00 93.62 183 ALA A CA 1
ATOM 1387 C C . ALA A 1 183 ? 3.392 -9.288 -5.702 1.00 93.62 183 ALA A C 1
ATOM 1389 O O . ALA A 1 183 ? 2.478 -9.659 -4.975 1.00 93.62 183 ALA A O 1
ATOM 1390 N N . SER A 1 184 ? 4.619 -9.049 -5.224 1.00 92.44 184 SER A N 1
ATOM 1391 C CA . SER A 1 184 ? 5.009 -9.289 -3.826 1.00 92.44 184 SER A CA 1
ATOM 1392 C C . SER A 1 184 ? 4.160 -8.525 -2.804 1.00 92.44 184 SER A C 1
ATOM 1394 O O . SER A 1 184 ? 3.927 -9.022 -1.705 1.00 92.44 184 SER A O 1
ATOM 1396 N N . ASP A 1 185 ? 3.692 -7.322 -3.155 1.00 92.19 185 ASP A N 1
ATOM 1397 C CA . ASP A 1 185 ? 2.865 -6.498 -2.267 1.00 92.19 185 ASP A CA 1
ATOM 1398 C C . ASP A 1 185 ? 1.427 -7.046 -2.182 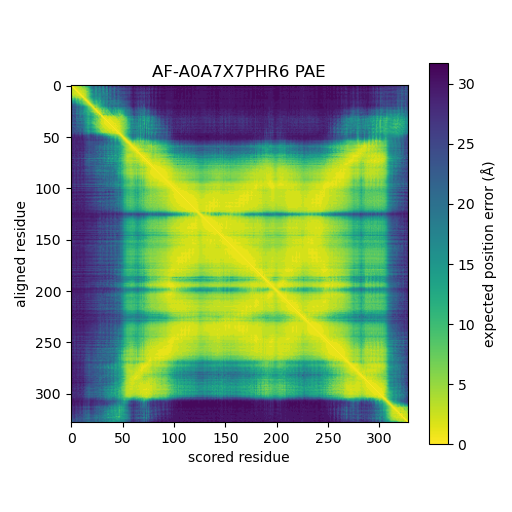1.00 92.19 185 ASP A C 1
ATOM 1400 O O . ASP A 1 185 ? 0.711 -6.736 -1.234 1.00 92.19 185 ASP A O 1
ATOM 1404 N N . LEU A 1 186 ? 1.008 -7.866 -3.156 1.00 92.44 186 LEU A N 1
ATOM 1405 C CA . LEU A 1 186 ? -0.309 -8.507 -3.218 1.00 92.44 186 LEU A CA 1
ATOM 1406 C C . LEU A 1 186 ? -0.295 -9.936 -2.658 1.00 92.44 186 LEU A C 1
ATOM 1408 O O . LEU A 1 186 ? -1.236 -10.327 -1.971 1.00 92.44 186 LEU A O 1
ATOM 1412 N N . GLU A 1 187 ? 0.765 -10.707 -2.914 1.00 88.75 187 GLU A N 1
ATOM 1413 C CA . GLU A 1 187 ? 0.913 -12.106 -2.480 1.00 88.75 187 GLU A CA 1
ATOM 1414 C C . GLU A 1 187 ? 0.849 -12.266 -0.954 1.00 88.75 187 GLU A C 1
ATOM 1416 O O . GLU A 1 187 ? 0.294 -13.240 -0.446 1.00 88.75 187 GLU A O 1
ATOM 1421 N N . GLY A 1 188 ? 1.364 -11.285 -0.206 1.00 81.44 188 GLY A N 1
ATOM 1422 C CA . GLY A 1 188 ? 1.310 -11.277 1.259 1.00 81.44 188 GLY A CA 1
ATOM 1423 C C . GLY A 1 188 ? -0.071 -10.951 1.844 1.00 81.44 188 GLY A C 1
ATOM 1424 O O . GLY A 1 188 ? -0.266 -11.059 3.058 1.00 81.44 188 GLY A O 1
ATOM 1425 N N . LEU A 1 189 ? -1.038 -10.538 1.019 1.00 88.75 189 LEU A N 1
ATOM 1426 C CA . LEU A 1 189 ? -2.342 -10.070 1.480 1.00 88.75 189 LEU A CA 1
ATOM 1427 C C . LEU A 1 189 ? -3.380 -11.191 1.460 1.00 88.75 189 LEU A C 1
ATOM 1429 O O . LEU A 1 189 ? -3.694 -11.773 0.423 1.00 88.75 189 LEU A O 1
ATOM 1433 N N . ARG A 1 190 ? -3.993 -11.423 2.625 1.00 85.94 190 ARG A N 1
ATOM 1434 C CA . ARG A 1 190 ? -5.143 -12.331 2.780 1.00 85.94 190 ARG A CA 1
ATOM 1435 C C . ARG A 1 190 ? -6.481 -11.694 2.396 1.00 85.94 190 ARG A C 1
ATOM 1437 O O . ARG A 1 190 ? -7.475 -12.400 2.284 1.00 85.94 190 ARG A O 1
ATOM 1444 N N . ALA A 1 191 ? -6.523 -10.372 2.244 1.00 88.44 191 ALA A N 1
ATOM 1445 C CA . ALA A 1 191 ? -7.748 -9.650 1.928 1.00 88.44 191 ALA A CA 1
ATOM 1446 C C . ALA A 1 191 ? -8.147 -9.866 0.461 1.00 88.44 191 ALA A C 1
ATOM 1448 O O . ALA A 1 191 ? -7.318 -9.700 -0.432 1.00 88.44 191 ALA A O 1
ATOM 1449 N N . GLY A 1 192 ? -9.420 -10.195 0.219 1.00 92.25 192 GLY A N 1
ATOM 1450 C CA . GLY A 1 192 ? -9.966 -10.318 -1.139 1.00 92.25 192 GLY A CA 1
ATOM 1451 C C . GLY A 1 192 ? -10.191 -8.970 -1.828 1.00 92.25 192 GLY A C 1
ATOM 1452 O O . GLY A 1 192 ? -10.187 -8.900 -3.052 1.00 92.25 192 GLY A O 1
ATOM 1453 N N . GLN A 1 193 ? -10.333 -7.895 -1.049 1.00 95.69 193 GLN A N 1
ATOM 1454 C CA . GLN A 1 193 ? -10.567 -6.540 -1.544 1.00 95.69 193 GLN A CA 1
ATOM 1455 C C . GLN A 1 193 ? -9.524 -5.560 -1.018 1.00 95.69 193 GLN A C 1
ATOM 1457 O O . GLN A 1 193 ? -9.030 -5.693 0.105 1.00 95.69 193 GLN A O 1
ATOM 1462 N N . LEU A 1 194 ? -9.222 -4.560 -1.840 1.00 96.50 194 LEU A N 1
ATOM 1463 C CA . LEU A 1 194 ? -8.241 -3.514 -1.591 1.00 96.50 194 LEU A CA 1
ATOM 1464 C C . LEU A 1 194 ? -8.897 -2.151 -1.779 1.00 96.50 194 LEU A C 1
ATOM 1466 O O . LEU A 1 194 ? -9.682 -1.954 -2.708 1.00 96.50 194 LEU A O 1
ATOM 1470 N N . ARG A 1 195 ? -8.542 -1.189 -0.931 1.00 97.00 195 ARG A N 1
ATOM 1471 C CA . ARG A 1 195 ? -8.953 0.203 -1.106 1.00 97.00 195 ARG A CA 1
ATOM 1472 C C . ARG A 1 195 ? -7.866 0.954 -1.862 1.00 97.00 195 ARG A C 1
ATOM 1474 O O . ARG A 1 195 ? -6.757 1.068 -1.360 1.00 97.00 195 ARG A O 1
ATOM 1481 N N . ILE A 1 196 ? -8.182 1.494 -3.031 1.00 96.31 196 ILE A N 1
ATOM 1482 C CA . ILE A 1 196 ? -7.281 2.334 -3.825 1.00 96.31 196 ILE A CA 1
ATOM 1483 C C . ILE A 1 196 ? -7.625 3.807 -3.602 1.00 96.31 196 ILE A C 1
ATOM 1485 O O . ILE A 1 196 ? -8.789 4.190 -3.710 1.00 96.31 196 ILE A O 1
ATOM 1489 N N . THR A 1 197 ? -6.614 4.624 -3.318 1.00 94.88 197 THR A N 1
ATOM 1490 C CA . THR A 1 197 ? -6.707 6.077 -3.111 1.00 94.88 197 THR A CA 1
ATOM 1491 C C . THR A 1 197 ? -5.694 6.820 -3.995 1.00 94.88 197 THR A C 1
ATOM 1493 O O . THR A 1 197 ? -4.854 6.212 -4.664 1.00 94.88 197 THR A O 1
ATOM 1496 N N . GLY A 1 198 ? -5.776 8.154 -4.045 1.00 86.88 198 GLY A N 1
ATOM 1497 C CA . GLY A 1 198 ? -4.850 8.993 -4.827 1.00 86.88 198 GLY A CA 1
ATOM 1498 C C . GLY A 1 198 ? -5.170 9.094 -6.325 1.00 86.88 198 GLY A C 1
ATOM 1499 O O . GLY A 1 198 ? -4.457 9.774 -7.058 1.00 86.88 198 GLY A O 1
ATOM 1500 N N . GLY A 1 199 ? -6.241 8.439 -6.782 1.00 83.12 199 GLY A N 1
ATOM 1501 C CA . GLY A 1 199 ? -6.837 8.654 -8.103 1.00 83.12 199 GLY A CA 1
ATOM 1502 C C . GLY A 1 199 ? -7.934 9.721 -8.074 1.00 83.12 199 GLY A C 1
ATOM 1503 O O . GLY A 1 199 ? -8.048 10.490 -7.123 1.00 83.12 199 GLY A O 1
ATOM 1504 N N . GLU A 1 200 ? -8.797 9.737 -9.094 1.00 81.31 200 GLU A N 1
ATOM 1505 C CA . GLU A 1 200 ? -9.952 10.652 -9.137 1.00 81.31 200 GLU A CA 1
ATOM 1506 C C . GLU A 1 200 ? -10.932 10.428 -7.977 1.00 81.31 200 GLU A C 1
ATOM 1508 O O . GLU A 1 200 ? -11.592 11.361 -7.519 1.00 81.31 200 GLU A O 1
ATOM 1513 N N . ARG A 1 201 ? -11.059 9.173 -7.530 1.00 87.00 201 ARG A N 1
ATOM 1514 C CA . ARG A 1 201 ? -11.937 8.748 -6.438 1.00 87.00 201 ARG A CA 1
ATOM 1515 C C . ARG A 1 201 ? -11.312 7.583 -5.689 1.00 87.00 201 ARG A C 1
ATOM 1517 O O . ARG A 1 201 ? -10.671 6.734 -6.307 1.00 87.00 201 ARG A O 1
ATOM 1524 N N . ASP A 1 202 ? -11.590 7.518 -4.393 1.00 92.56 202 ASP A N 1
ATOM 1525 C CA . ASP A 1 202 ? -11.347 6.322 -3.594 1.00 92.56 202 ASP A CA 1
ATOM 1526 C C . ASP A 1 202 ? -12.247 5.183 -4.085 1.00 92.56 202 ASP A C 1
ATOM 1528 O O . ASP A 1 202 ? -13.454 5.369 -4.263 1.00 92.56 202 ASP A O 1
ATOM 1532 N N . GLN A 1 203 ? -11.668 4.006 -4.306 1.00 94.38 203 GLN A N 1
ATOM 1533 C CA . GLN A 1 203 ? -12.382 2.845 -4.841 1.00 94.38 203 GLN A CA 1
ATOM 1534 C C . GLN A 1 203 ? -12.024 1.584 -4.067 1.00 94.38 203 GLN A C 1
ATOM 1536 O O . GLN A 1 203 ? -10.894 1.419 -3.616 1.00 94.38 203 GLN A O 1
ATOM 1541 N N . LEU A 1 204 ? -12.993 0.683 -3.931 1.00 96.06 204 LEU A N 1
ATOM 1542 C CA . LEU A 1 204 ? -12.770 -0.668 -3.438 1.00 96.06 204 LEU A CA 1
ATOM 1543 C C . LEU A 1 204 ? -12.731 -1.602 -4.647 1.00 96.06 204 LEU A C 1
ATOM 1545 O O . LEU A 1 204 ? -13.672 -1.612 -5.438 1.00 96.06 204 LEU A O 1
ATOM 1549 N N . VAL A 1 205 ? -11.638 -2.340 -4.807 1.00 95.50 205 VAL A N 1
ATOM 1550 C CA . VAL A 1 205 ? -11.426 -3.245 -5.942 1.00 95.50 205 VAL A CA 1
ATOM 1551 C C . VAL A 1 205 ? -11.040 -4.629 -5.451 1.00 95.50 205 VAL A C 1
ATOM 1553 O O . VAL A 1 205 ? -10.452 -4.774 -4.377 1.00 95.50 205 VAL A O 1
ATOM 1556 N N . ASP A 1 206 ? -11.325 -5.647 -6.253 1.00 96.19 206 ASP A N 1
ATOM 1557 C CA . ASP A 1 206 ? -10.866 -7.001 -5.961 1.00 96.19 206 ASP A CA 1
ATOM 1558 C C . ASP A 1 206 ? -9.349 -7.081 -6.132 1.00 96.19 206 ASP A C 1
ATOM 1560 O O . ASP A 1 206 ? -8.796 -6.560 -7.107 1.00 96.19 206 ASP A O 1
ATOM 1564 N N . ARG A 1 207 ? -8.673 -7.760 -5.201 1.00 94.75 207 ARG A N 1
ATOM 1565 C CA . ARG A 1 207 ? -7.213 -7.936 -5.212 1.00 94.75 207 ARG A CA 1
ATOM 1566 C C . ARG A 1 207 ? -6.729 -8.496 -6.548 1.00 94.75 207 ARG A C 1
ATOM 1568 O O . ARG A 1 207 ? -5.752 -8.004 -7.100 1.00 94.75 207 ARG A O 1
ATOM 1575 N N . ASP A 1 208 ? -7.450 -9.475 -7.082 1.00 93.12 208 ASP A N 1
ATOM 1576 C CA . ASP A 1 208 ? -7.067 -10.194 -8.299 1.00 93.12 208 ASP A CA 1
ATOM 1577 C C . ASP A 1 208 ? -7.359 -9.387 -9.584 1.00 93.12 208 ASP A C 1
ATOM 1579 O O . ASP A 1 208 ? -6.923 -9.763 -10.668 1.00 93.12 208 ASP A O 1
ATOM 1583 N N . SER A 1 209 ? -8.061 -8.250 -9.479 1.00 93.94 209 SER A N 1
ATOM 1584 C CA . SER A 1 209 ? -8.277 -7.314 -10.597 1.00 93.94 209 SER A CA 1
ATOM 1585 C C . SER A 1 209 ? -7.153 -6.280 -10.752 1.00 93.94 209 SER A C 1
ATOM 1587 O O . SER A 1 209 ? -7.114 -5.531 -11.736 1.00 93.94 209 SER A O 1
ATOM 1589 N N . VAL A 1 210 ? -6.245 -6.208 -9.772 1.00 95.38 210 VAL A N 1
ATOM 1590 C CA . VAL A 1 210 ? -5.137 -5.254 -9.761 1.00 95.38 210 VAL A CA 1
ATOM 1591 C C . VAL A 1 210 ? -4.049 -5.699 -10.728 1.00 95.38 210 VAL A C 1
ATOM 1593 O O . VAL A 1 210 ? -3.579 -6.832 -10.686 1.00 95.38 210 VAL A O 1
ATOM 1596 N N . ARG A 1 211 ? -3.601 -4.767 -11.575 1.00 95.94 211 ARG A N 1
ATOM 1597 C CA . ARG A 1 211 ? -2.500 -5.016 -12.508 1.00 95.94 211 ARG A CA 1
ATOM 1598 C C . ARG A 1 211 ? -1.179 -5.144 -11.766 1.00 95.94 211 ARG A C 1
ATOM 1600 O O . ARG A 1 211 ? -0.880 -4.372 -10.852 1.00 95.94 211 ARG A O 1
ATOM 1607 N N . THR A 1 212 ? -0.357 -6.057 -12.244 1.00 96.69 212 THR A N 1
ATOM 1608 C CA . THR A 1 212 ? 0.973 -6.369 -11.730 1.00 96.69 212 THR A CA 1
ATOM 1609 C C . THR A 1 212 ? 2.042 -6.115 -12.790 1.00 96.69 212 THR A C 1
ATOM 1611 O O . THR A 1 212 ? 1.764 -5.702 -13.919 1.00 96.69 212 THR A O 1
ATOM 1614 N N . GLN A 1 213 ? 3.301 -6.376 -12.444 1.00 94.88 213 GLN A N 1
ATOM 1615 C CA . GLN A 1 213 ? 4.399 -6.313 -13.406 1.00 94.88 213 GLN A CA 1
ATOM 1616 C C . GLN A 1 213 ? 4.204 -7.278 -14.577 1.00 94.88 213 GLN A C 1
ATOM 1618 O O . GLN A 1 213 ? 4.635 -6.959 -15.681 1.00 94.88 213 GLN A O 1
ATOM 1623 N N . ALA A 1 214 ? 3.539 -8.417 -14.361 1.00 94.12 214 ALA A N 1
ATOM 1624 C CA . ALA A 1 214 ? 3.250 -9.365 -15.430 1.00 94.12 214 ALA A CA 1
ATOM 1625 C C . ALA A 1 214 ? 2.404 -8.706 -16.529 1.00 94.12 214 ALA A C 1
ATOM 1627 O O . ALA A 1 214 ? 2.790 -8.742 -17.694 1.00 94.12 214 ALA A O 1
ATOM 1628 N N . ASP A 1 215 ? 1.347 -7.979 -16.154 1.00 95.50 215 ASP A N 1
ATOM 1629 C CA . ASP A 1 215 ? 0.502 -7.243 -17.102 1.00 95.50 215 ASP A CA 1
ATOM 1630 C C . ASP A 1 215 ? 1.287 -6.176 -17.877 1.00 95.50 215 ASP A C 1
ATOM 1632 O O . ASP A 1 215 ? 1.057 -5.957 -19.068 1.00 95.50 215 ASP A O 1
ATOM 1636 N N . LEU A 1 216 ? 2.240 -5.512 -17.212 1.00 95.94 216 LEU A N 1
ATOM 1637 C CA . LEU A 1 216 ? 3.130 -4.545 -17.854 1.00 95.94 216 LEU A CA 1
ATOM 1638 C C . LEU A 1 216 ? 4.023 -5.212 -18.906 1.00 95.94 216 LEU A C 1
ATOM 1640 O O . LEU A 1 216 ? 4.172 -4.681 -20.008 1.00 95.94 216 LEU A O 1
ATOM 1644 N N . TYR A 1 217 ? 4.625 -6.353 -18.572 1.00 94.38 217 TYR A N 1
ATOM 1645 C CA . TYR A 1 217 ? 5.508 -7.087 -19.477 1.00 94.38 217 TYR A CA 1
ATOM 1646 C C . TYR A 1 217 ? 4.737 -7.685 -20.655 1.00 94.38 217 TYR A C 1
ATOM 1648 O O . TYR A 1 217 ? 5.199 -7.620 -21.794 1.00 94.38 217 TYR A O 1
ATOM 1656 N N . ASP A 1 218 ? 3.538 -8.198 -20.401 1.00 94.44 218 ASP A N 1
ATOM 1657 C CA . ASP A 1 218 ? 2.659 -8.755 -21.421 1.00 94.44 218 ASP A CA 1
ATOM 1658 C C . ASP A 1 218 ? 2.199 -7.676 -22.408 1.00 94.44 218 ASP A C 1
ATOM 1660 O O . ASP A 1 218 ? 2.291 -7.866 -23.624 1.00 94.44 218 ASP A O 1
ATOM 1664 N N . ALA A 1 219 ? 1.801 -6.502 -21.905 1.00 94.69 219 ALA A N 1
ATOM 1665 C CA . ALA A 1 219 ? 1.469 -5.348 -22.738 1.00 94.69 219 ALA A CA 1
ATOM 1666 C C . ALA A 1 219 ? 2.672 -4.858 -23.564 1.00 94.69 219 ALA A C 1
ATOM 1668 O O . ALA A 1 219 ? 2.513 -4.452 -24.717 1.00 94.69 219 ALA A O 1
ATOM 1669 N N . ALA A 1 220 ? 3.882 -4.920 -23.001 1.00 94.81 220 ALA A N 1
ATOM 1670 C CA . ALA A 1 220 ? 5.109 -4.534 -23.690 1.00 94.81 220 ALA A CA 1
ATOM 1671 C C . ALA A 1 220 ? 5.397 -5.372 -24.934 1.00 94.81 220 ALA A C 1
ATOM 1673 O O . ALA A 1 220 ? 5.736 -4.798 -25.974 1.00 94.81 220 ALA A O 1
ATOM 1674 N N . ARG A 1 221 ? 5.199 -6.695 -24.855 1.00 91.25 221 ARG A N 1
ATOM 1675 C CA . ARG A 1 221 ? 5.398 -7.602 -25.997 1.00 91.25 221 ARG A CA 1
ATOM 1676 C C . ARG A 1 221 ? 4.508 -7.232 -27.184 1.00 91.25 221 ARG A C 1
ATOM 1678 O O . ARG A 1 221 ? 4.952 -7.316 -28.323 1.00 91.25 221 ARG A O 1
ATOM 1685 N N . GLY A 1 222 ? 3.287 -6.758 -26.925 1.00 90.81 222 GLY A N 1
ATOM 1686 C CA . GLY A 1 222 ? 2.360 -6.299 -27.966 1.00 90.81 222 GLY A CA 1
ATOM 1687 C C . GLY A 1 222 ? 2.728 -4.959 -28.618 1.00 90.81 222 GLY A C 1
ATOM 1688 O O . GLY A 1 222 ? 2.181 -4.623 -29.665 1.00 90.81 222 GLY A O 1
ATOM 1689 N N . ASN A 1 223 ? 3.643 -4.186 -28.024 1.00 92.44 223 ASN A N 1
ATOM 1690 C CA . ASN A 1 223 ? 4.033 -2.861 -28.518 1.00 92.44 223 ASN A CA 1
ATOM 1691 C C . ASN A 1 223 ? 5.286 -2.870 -29.407 1.00 92.44 223 ASN A C 1
ATOM 1693 O O . ASN A 1 223 ? 5.582 -1.851 -30.042 1.00 92.44 223 ASN A O 1
ATOM 1697 N N . ILE A 1 224 ? 6.013 -3.990 -29.477 1.00 90.62 224 ILE A N 1
ATOM 1698 C CA . ILE A 1 224 ? 7.130 -4.151 -30.412 1.00 90.62 224 ILE A CA 1
ATOM 1699 C C . ILE A 1 224 ? 6.584 -4.338 -31.839 1.00 90.62 224 ILE A C 1
ATOM 1701 O O . ILE A 1 224 ? 5.652 -5.118 -32.039 1.00 90.62 224 ILE A O 1
ATOM 1705 N N . PRO A 1 225 ? 7.144 -3.649 -32.855 1.00 89.38 225 PRO A N 1
ATOM 1706 C CA . PRO A 1 225 ? 6.765 -3.880 -34.245 1.00 89.38 225 PRO A CA 1
ATOM 1707 C C . PRO A 1 225 ? 6.993 -5.336 -34.662 1.00 89.38 225 PRO A C 1
ATOM 1709 O O . PRO A 1 225 ? 8.060 -5.886 -34.421 1.00 89.38 225 PRO A O 1
ATOM 1712 N N . TRP A 1 226 ? 6.038 -5.926 -35.381 1.00 86.44 226 TRP A N 1
ATOM 1713 C CA . TRP A 1 226 ? 6.138 -7.293 -35.919 1.00 86.44 226 TRP A CA 1
ATOM 1714 C C . TRP A 1 226 ? 7.355 -7.524 -36.833 1.00 86.44 226 TRP A C 1
ATOM 1716 O O . TRP A 1 226 ? 7.792 -8.655 -37.006 1.00 86.44 226 TRP A O 1
ATOM 1726 N N . SER A 1 227 ? 7.906 -6.456 -37.415 1.00 88.31 227 SER A N 1
ATOM 1727 C CA . SER A 1 227 ? 9.119 -6.484 -38.236 1.00 88.31 227 SER A CA 1
ATOM 1728 C C . SER A 1 227 ? 10.421 -6.444 -37.426 1.00 88.31 227 SER A C 1
ATOM 1730 O O . SER A 1 227 ? 11.498 -6.501 -38.015 1.00 88.31 227 SER A O 1
ATOM 1732 N N . ALA A 1 228 ? 10.353 -6.247 -36.107 1.00 90.62 228 ALA A N 1
ATOM 1733 C CA . ALA A 1 228 ? 11.532 -6.192 -35.256 1.00 90.62 228 ALA A CA 1
ATOM 1734 C C . ALA A 1 228 ? 12.107 -7.603 -35.021 1.00 90.62 228 ALA A C 1
ATOM 1736 O O . ALA A 1 228 ? 11.349 -8.573 -34.963 1.00 90.62 228 ALA A O 1
ATOM 1737 N N . PRO A 1 229 ? 13.432 -7.740 -34.847 1.00 92.50 229 PRO A N 1
ATOM 1738 C CA . PRO A 1 229 ? 14.039 -9.022 -34.498 1.00 92.50 229 PRO A CA 1
ATOM 1739 C C . PRO A 1 229 ? 13.530 -9.558 -33.153 1.00 92.50 229 PRO A C 1
ATOM 1741 O O . PRO A 1 229 ? 13.325 -8.781 -32.219 1.00 92.50 229 PRO A O 1
ATOM 1744 N N . ALA A 1 230 ? 13.407 -10.884 -33.029 1.00 87.50 230 ALA A N 1
ATOM 1745 C CA . ALA A 1 230 ? 12.870 -11.538 -31.832 1.00 87.50 230 ALA A CA 1
ATOM 1746 C C . ALA A 1 230 ? 13.622 -11.158 -30.542 1.00 87.50 230 ALA A C 1
ATOM 1748 O O . ALA A 1 230 ? 12.987 -10.782 -29.566 1.00 87.50 230 ALA A O 1
ATOM 1749 N N . GLY A 1 231 ? 14.961 -11.126 -30.557 1.00 91.31 231 GLY A N 1
ATOM 1750 C CA . GLY A 1 231 ? 15.756 -10.775 -29.370 1.00 91.31 231 GLY A CA 1
ATOM 1751 C C . GLY A 1 231 ? 15.530 -9.349 -28.835 1.00 91.31 231 GLY A C 1
ATOM 1752 O O . GLY A 1 231 ? 15.939 -9.034 -27.719 1.00 91.31 231 GLY A O 1
ATOM 1753 N N . LEU A 1 232 ? 14.845 -8.466 -29.579 1.00 94.12 232 LEU A N 1
ATOM 1754 C CA . LEU A 1 232 ? 14.507 -7.124 -29.093 1.00 94.12 232 LEU A CA 1
ATOM 1755 C C . LEU A 1 232 ? 13.471 -7.159 -27.956 1.00 94.12 232 LEU A C 1
ATOM 1757 O O . LEU A 1 232 ? 13.505 -6.283 -27.088 1.00 94.12 232 LEU A O 1
ATOM 1761 N N . SER A 1 233 ? 12.584 -8.165 -27.922 1.00 93.31 233 SER A N 1
ATOM 1762 C CA . SER A 1 233 ? 11.634 -8.341 -26.812 1.00 93.31 233 SER A CA 1
ATOM 1763 C C . SER A 1 233 ? 12.326 -8.688 -25.506 1.00 93.31 233 SER A C 1
ATOM 1765 O O . SER A 1 233 ? 11.890 -8.238 -24.447 1.00 93.31 233 SER A O 1
ATOM 1767 N N . ASP A 1 234 ? 13.435 -9.420 -25.576 1.00 94.50 234 ASP A N 1
ATOM 1768 C CA . ASP A 1 234 ? 14.190 -9.820 -24.391 1.00 94.50 234 ASP A CA 1
ATOM 1769 C C . ASP A 1 234 ? 14.897 -8.609 -23.781 1.00 94.50 234 ASP A C 1
ATOM 1771 O O . ASP A 1 234 ? 14.802 -8.368 -22.576 1.00 94.50 234 ASP A O 1
ATOM 1775 N N . ILE A 1 235 ? 15.509 -7.767 -24.622 1.00 95.44 235 ILE A N 1
ATOM 1776 C CA . ILE A 1 235 ? 16.094 -6.491 -24.186 1.00 95.44 235 ILE A CA 1
ATOM 1777 C C . ILE A 1 235 ? 15.014 -5.599 -23.570 1.00 95.44 235 ILE A C 1
ATOM 1779 O O . ILE A 1 235 ? 15.214 -5.043 -22.490 1.00 95.44 235 ILE A O 1
ATOM 1783 N N . GLN A 1 236 ? 13.853 -5.477 -24.221 1.00 96.00 236 GLN A N 1
ATOM 1784 C CA . GLN A 1 236 ? 12.734 -4.696 -23.694 1.00 96.00 236 GLN A CA 1
ATOM 1785 C C . GLN A 1 236 ? 12.301 -5.192 -22.313 1.00 96.00 236 GLN A C 1
ATOM 1787 O O . GLN A 1 236 ? 12.137 -4.385 -21.396 1.00 96.00 236 GLN A O 1
ATOM 1792 N N . HIS A 1 237 ? 12.132 -6.504 -22.155 1.00 95.50 237 HIS A N 1
ATOM 1793 C CA . HIS A 1 237 ? 11.745 -7.108 -20.890 1.00 95.50 237 HIS A CA 1
ATOM 1794 C C . HIS A 1 237 ? 12.768 -6.802 -19.789 1.00 95.50 237 HIS A C 1
ATOM 1796 O O . HIS A 1 237 ? 12.386 -6.310 -18.728 1.00 95.50 237 HIS A O 1
ATOM 1802 N N . LEU A 1 238 ? 14.066 -6.984 -20.057 1.00 96.31 238 LEU A N 1
ATOM 1803 C CA . LEU A 1 238 ? 15.133 -6.685 -19.096 1.00 96.31 238 LEU A CA 1
ATOM 1804 C C . LEU A 1 238 ? 15.160 -5.208 -18.689 1.00 96.31 238 LEU A C 1
ATOM 1806 O O . LEU A 1 238 ? 15.319 -4.897 -17.508 1.00 96.31 238 LEU A O 1
ATOM 1810 N N . VAL A 1 239 ? 14.951 -4.292 -19.638 1.00 96.62 239 VAL A N 1
ATOM 1811 C CA . VAL A 1 239 ? 14.855 -2.853 -19.355 1.00 96.62 239 VAL A CA 1
ATOM 1812 C C . VAL A 1 239 ? 13.650 -2.560 -18.456 1.00 96.62 239 VAL A C 1
ATOM 1814 O O . VAL A 1 239 ? 13.784 -1.852 -17.456 1.00 96.62 239 VAL A O 1
ATOM 1817 N N . LEU A 1 240 ? 12.479 -3.135 -18.744 1.00 96.56 240 LEU A N 1
ATOM 1818 C CA . LEU A 1 240 ? 11.287 -2.944 -17.913 1.00 96.56 240 LEU A CA 1
ATOM 1819 C C . LEU A 1 240 ? 11.459 -3.520 -16.511 1.00 96.56 240 LEU A C 1
ATOM 1821 O O . LEU A 1 240 ? 11.055 -2.870 -15.553 1.00 96.56 240 LEU A O 1
ATOM 1825 N N . VAL A 1 241 ? 12.075 -4.697 -16.376 1.00 95.81 241 VAL A N 1
ATOM 1826 C CA . VAL A 1 241 ? 12.417 -5.293 -15.078 1.00 95.81 241 VAL A CA 1
ATOM 1827 C C . VAL A 1 241 ? 13.364 -4.373 -14.309 1.00 95.81 241 VAL A C 1
ATOM 1829 O O . VAL A 1 241 ? 13.108 -4.054 -13.148 1.00 95.81 241 VAL A O 1
ATOM 1832 N N . ARG A 1 242 ? 14.424 -3.883 -14.962 1.00 96.25 242 ARG A N 1
ATOM 1833 C CA . ARG A 1 242 ? 15.461 -3.068 -14.321 1.00 96.25 242 ARG A CA 1
ATOM 1834 C C . ARG A 1 242 ? 14.942 -1.734 -13.791 1.00 96.25 242 ARG A C 1
ATOM 1836 O O . ARG A 1 242 ? 15.354 -1.309 -12.709 1.00 96.25 242 ARG A O 1
ATOM 1843 N N . PHE A 1 243 ? 14.076 -1.073 -14.554 1.00 96.44 243 PHE A N 1
ATOM 1844 C CA . PHE A 1 243 ? 13.550 0.253 -14.221 1.00 96.44 243 PHE A CA 1
ATOM 1845 C C . PHE A 1 243 ? 12.148 0.221 -13.613 1.00 96.44 243 PHE A C 1
ATOM 1847 O O . PHE A 1 243 ? 11.554 1.283 -13.422 1.00 96.44 243 PHE A O 1
ATOM 1854 N N . PHE A 1 244 ? 11.614 -0.963 -13.294 1.00 96.69 244 PHE A N 1
ATOM 1855 C CA . PHE A 1 244 ? 10.256 -1.083 -12.787 1.00 96.69 244 PHE A CA 1
ATOM 1856 C C . PHE A 1 244 ? 10.040 -0.236 -11.524 1.00 96.69 244 PHE A C 1
ATOM 1858 O O . PHE A 1 244 ? 10.692 -0.406 -10.487 1.00 96.69 244 PHE A O 1
ATOM 1865 N N . ARG A 1 245 ? 9.055 0.657 -11.607 1.00 95.31 245 ARG A N 1
ATOM 1866 C CA . ARG A 1 245 ? 8.554 1.480 -10.508 1.00 95.31 245 ARG A CA 1
ATOM 1867 C C . ARG A 1 245 ? 7.050 1.227 -10.395 1.00 95.31 245 ARG A C 1
ATOM 1869 O O . ARG A 1 245 ? 6.347 1.503 -11.363 1.00 95.31 245 ARG A O 1
ATOM 1876 N N . PRO A 1 246 ? 6.544 0.707 -9.263 1.00 96.75 246 PRO A N 1
ATOM 1877 C CA . PRO A 1 246 ? 5.107 0.529 -9.099 1.00 96.75 246 PRO A CA 1
ATOM 1878 C C . PRO A 1 246 ? 4.412 1.890 -9.054 1.00 96.75 246 PRO A C 1
ATOM 1880 O O . PRO A 1 246 ? 4.848 2.779 -8.322 1.00 96.75 246 PRO A O 1
ATOM 1883 N N . SER A 1 247 ? 3.329 2.034 -9.814 1.00 96.50 247 SER A N 1
ATOM 1884 C CA . SER A 1 247 ? 2.433 3.195 -9.752 1.00 96.50 247 SER A CA 1
ATOM 1885 C C . SER A 1 247 ? 1.271 2.992 -8.783 1.00 96.50 247 SER A C 1
ATOM 1887 O O . SER A 1 247 ? 0.525 3.929 -8.527 1.00 96.50 247 SER A O 1
ATOM 1889 N N . LEU A 1 248 ? 1.116 1.789 -8.229 1.00 97.06 248 LEU A N 1
ATOM 1890 C CA . LEU A 1 248 ? 0.186 1.487 -7.149 1.00 97.06 248 LEU A CA 1
ATOM 1891 C C . LEU A 1 248 ? 0.966 0.860 -5.994 1.00 97.06 248 LEU A C 1
ATOM 1893 O O . LEU A 1 248 ? 1.625 -0.165 -6.171 1.00 97.06 248 LEU A O 1
ATOM 1897 N N . ARG A 1 249 ? 0.941 1.492 -4.820 1.00 95.88 249 ARG A N 1
ATOM 1898 C CA . ARG A 1 249 ? 1.808 1.124 -3.691 1.00 95.88 249 ARG A CA 1
ATOM 1899 C C . ARG A 1 249 ? 0.999 0.874 -2.433 1.00 95.88 249 ARG A C 1
ATOM 1901 O O . ARG A 1 249 ? 0.106 1.657 -2.134 1.00 95.88 249 ARG A O 1
ATOM 1908 N N . LEU A 1 250 ? 1.349 -0.169 -1.683 1.00 95.62 250 LEU A N 1
ATOM 1909 C CA . LEU A 1 250 ? 0.750 -0.426 -0.376 1.00 95.62 250 LEU A CA 1
ATOM 1910 C C . LEU A 1 250 ? 1.094 0.716 0.590 1.00 95.62 250 LEU A C 1
ATOM 1912 O O . LEU A 1 250 ? 2.268 1.014 0.820 1.00 95.62 250 LEU A O 1
ATOM 1916 N N . ASP A 1 251 ? 0.067 1.314 1.180 1.00 96.25 251 ASP A N 1
ATOM 1917 C CA . ASP A 1 251 ? 0.182 2.293 2.252 1.00 96.25 251 ASP A CA 1
ATOM 1918 C C . ASP A 1 251 ? -0.129 1.613 3.589 1.00 96.25 251 ASP A C 1
ATOM 1920 O O . ASP A 1 251 ? -1.261 1.598 4.092 1.00 96.25 251 ASP A O 1
ATOM 1924 N N . ALA A 1 252 ? 0.903 0.985 4.154 1.00 94.44 252 ALA A N 1
ATOM 1925 C CA . ALA A 1 252 ? 0.800 0.289 5.432 1.00 94.44 252 ALA A CA 1
ATOM 1926 C C . ALA A 1 252 ? 0.414 1.250 6.570 1.00 94.44 252 ALA A C 1
ATOM 1928 O O . ALA A 1 252 ? -0.426 0.909 7.396 1.00 94.44 252 ALA A O 1
ATOM 1929 N N . ALA A 1 253 ? 0.941 2.478 6.567 1.00 96.81 253 ALA A N 1
ATOM 1930 C CA . ALA A 1 253 ? 0.665 3.465 7.608 1.00 96.81 253 ALA A CA 1
ATOM 1931 C C . ALA A 1 253 ? -0.800 3.933 7.587 1.00 96.81 253 ALA A C 1
ATOM 1933 O O . ALA A 1 253 ? -1.451 4.005 8.637 1.00 96.81 253 ALA A O 1
ATOM 1934 N N . ALA A 1 254 ? -1.348 4.210 6.399 1.00 96.31 254 ALA A N 1
ATOM 1935 C CA . ALA A 1 254 ? -2.761 4.542 6.248 1.00 96.31 254 ALA A CA 1
ATOM 1936 C C . ALA A 1 254 ? -3.654 3.356 6.629 1.00 96.31 254 ALA A C 1
ATOM 1938 O O . ALA A 1 254 ? -4.656 3.542 7.324 1.00 96.31 254 ALA A O 1
ATOM 1939 N N . THR A 1 255 ? -3.269 2.138 6.232 1.00 96.50 255 THR A N 1
ATOM 1940 C CA . THR A 1 255 ? -3.979 0.903 6.597 1.00 96.50 255 THR A CA 1
ATOM 1941 C C . THR A 1 255 ? -4.024 0.717 8.113 1.00 96.50 255 THR A C 1
ATOM 1943 O O . THR A 1 255 ? -5.097 0.504 8.675 1.00 96.50 255 THR A O 1
ATOM 1946 N N . ASP A 1 256 ? -2.891 0.854 8.800 1.00 96.69 256 ASP A N 1
ATOM 1947 C CA . ASP A 1 256 ? -2.805 0.690 10.252 1.00 96.69 256 ASP A CA 1
ATOM 1948 C C . ASP A 1 256 ? -3.584 1.772 10.995 1.00 96.69 256 ASP A C 1
ATOM 1950 O O . ASP A 1 256 ? -4.288 1.480 11.963 1.00 96.69 256 ASP A O 1
ATOM 1954 N N . THR A 1 257 ? -3.547 3.009 10.497 1.00 98.00 257 THR A N 1
ATOM 1955 C CA . THR A 1 257 ? -4.359 4.108 11.030 1.00 98.00 257 THR A CA 1
ATOM 1956 C C . THR A 1 257 ? -5.852 3.817 10.874 1.00 98.00 257 THR A C 1
ATOM 1958 O O . THR A 1 257 ? -6.626 4.004 11.814 1.00 98.00 257 THR A O 1
ATOM 1961 N N . ALA A 1 258 ? -6.279 3.337 9.703 1.00 97.19 258 ALA A N 1
ATOM 1962 C CA . ALA A 1 258 ? -7.670 2.971 9.454 1.00 97.19 258 ALA A CA 1
ATOM 1963 C C . ALA A 1 258 ? -8.118 1.804 10.350 1.00 97.19 258 ALA A C 1
ATOM 1965 O O . ALA A 1 258 ? -9.199 1.858 10.935 1.00 97.19 258 ALA A O 1
ATOM 1966 N N . ARG A 1 259 ? -7.259 0.798 10.544 1.00 97.62 259 ARG A N 1
ATOM 1967 C CA . ARG A 1 259 ? -7.491 -0.318 11.472 1.00 97.62 259 ARG A CA 1
ATOM 1968 C C . ARG A 1 259 ? -7.588 0.139 12.921 1.00 97.62 259 ARG A C 1
ATOM 1970 O O . ARG A 1 259 ? -8.487 -0.294 13.630 1.00 97.62 259 ARG A O 1
ATOM 1977 N N . ALA A 1 260 ? -6.708 1.031 13.366 1.00 98.19 260 ALA A N 1
ATOM 1978 C CA . ALA A 1 260 ? -6.765 1.596 14.712 1.00 98.19 260 ALA A CA 1
ATOM 1979 C C . ALA A 1 260 ? -8.065 2.380 14.946 1.00 98.19 260 ALA A C 1
ATOM 1981 O O . ALA A 1 260 ? -8.693 2.225 15.991 1.00 98.19 260 ALA A O 1
ATOM 1982 N N . ARG A 1 261 ? -8.518 3.156 13.951 1.00 98.00 261 ARG A N 1
ATOM 1983 C CA . ARG A 1 261 ? -9.822 3.837 14.004 1.00 98.00 261 ARG A CA 1
ATOM 1984 C C . ARG A 1 261 ? -10.984 2.850 14.082 1.00 98.00 261 ARG A C 1
ATOM 1986 O O . ARG A 1 261 ? -11.897 3.082 14.863 1.00 98.00 261 ARG A O 1
ATOM 1993 N N . ALA A 1 262 ? -10.935 1.751 13.330 1.00 97.88 262 ALA A N 1
ATOM 1994 C CA . ALA A 1 262 ? -11.958 0.709 13.399 1.00 97.88 262 ALA A CA 1
ATOM 1995 C C . ALA A 1 262 ? -12.024 0.058 14.790 1.00 97.88 262 ALA A C 1
ATOM 1997 O O . ALA A 1 262 ? -13.115 -0.089 15.328 1.00 97.88 262 ALA A O 1
ATOM 1998 N N . ARG A 1 263 ? -10.874 -0.232 15.423 1.00 98.12 263 ARG A N 1
ATOM 1999 C CA . ARG A 1 263 ? -10.826 -0.711 16.821 1.00 98.12 263 ARG A CA 1
ATOM 2000 C C . ARG A 1 263 ? -11.449 0.293 17.785 1.00 98.12 263 ARG A C 1
ATOM 2002 O O . ARG A 1 263 ? -12.268 -0.073 18.618 1.00 98.12 263 ARG A O 1
ATOM 2009 N N . ALA A 1 264 ? -11.076 1.565 17.662 1.00 97.25 264 ALA A N 1
ATOM 2010 C CA . ALA A 1 264 ? -11.573 2.621 18.540 1.00 97.25 264 ALA A CA 1
ATOM 2011 C C . ALA A 1 264 ? -13.078 2.896 18.365 1.00 97.25 264 ALA A C 1
ATOM 2013 O O . ALA A 1 264 ? -13.708 3.417 19.279 1.00 97.25 264 ALA A O 1
ATOM 2014 N N . ALA A 1 265 ? -13.652 2.553 17.209 1.00 97.06 265 ALA A N 1
ATOM 2015 C CA . ALA A 1 265 ? -15.077 2.705 16.935 1.00 97.06 265 ALA A CA 1
ATOM 2016 C C . ALA A 1 265 ? -15.946 1.592 17.551 1.00 97.06 265 ALA A C 1
ATOM 2018 O O . ALA A 1 265 ? -17.169 1.728 17.563 1.00 97.06 265 ALA A O 1
ATOM 2019 N N . VAL A 1 266 ? -15.349 0.503 18.054 1.00 97.19 266 VAL A N 1
ATOM 2020 C CA . VAL A 1 266 ? -16.097 -0.592 18.688 1.00 97.19 266 VAL A CA 1
ATOM 2021 C C . VAL A 1 266 ? -16.697 -0.119 20.019 1.00 97.19 266 VAL A C 1
ATOM 2023 O O . VAL A 1 266 ? -15.949 0.334 20.891 1.00 97.19 266 VAL A O 1
ATOM 2026 N N . PRO A 1 267 ? -18.024 -0.246 20.224 1.00 95.69 267 PRO A N 1
ATOM 2027 C CA . PRO A 1 267 ? -18.660 0.130 21.484 1.00 95.69 267 PRO A CA 1
ATOM 2028 C C . PRO A 1 267 ? -18.104 -0.680 22.657 1.00 95.69 267 PRO A C 1
ATOM 2030 O O . PRO A 1 267 ? -18.027 -1.906 22.581 1.00 95.69 267 PRO A O 1
ATOM 2033 N N . THR A 1 268 ? -17.776 -0.014 23.765 1.00 94.25 268 THR A N 1
ATOM 2034 C CA . THR A 1 268 ? -17.286 -0.664 24.996 1.00 94.25 268 THR A CA 1
ATOM 2035 C C . THR A 1 268 ? -18.401 -1.307 25.820 1.00 94.25 268 THR A C 1
ATOM 2037 O O . THR A 1 268 ? -18.133 -2.101 26.720 1.00 94.25 268 THR A O 1
ATOM 2040 N N . THR A 1 269 ? -19.658 -0.991 25.512 1.00 93.69 269 THR A N 1
ATOM 2041 C CA . THR A 1 269 ? -20.842 -1.489 26.211 1.00 93.69 269 THR A CA 1
ATOM 2042 C C . THR A 1 269 ? -21.608 -2.480 25.340 1.00 93.69 269 THR A C 1
ATOM 2044 O O . THR A 1 269 ? -21.652 -2.361 24.114 1.00 93.69 269 THR A O 1
ATOM 2047 N N . LYS A 1 270 ? -22.202 -3.493 25.975 1.00 89.81 270 LYS A N 1
ATOM 2048 C CA . LYS A 1 270 ? -23.127 -4.441 25.331 1.00 89.81 270 LYS A CA 1
ATOM 2049 C C . LYS A 1 270 ? -24.508 -3.836 25.113 1.00 89.81 270 LYS A C 1
ATOM 2051 O O . LYS A 1 270 ? -25.223 -4.240 24.205 1.00 89.81 270 LYS A O 1
ATOM 2056 N N . GLY A 1 271 ? -24.876 -2.895 25.972 1.00 89.31 271 GLY A N 1
ATOM 2057 C CA . GLY A 1 271 ? -26.184 -2.269 26.010 1.00 89.31 271 GLY A CA 1
ATOM 2058 C C . GLY A 1 271 ? -26.360 -1.489 27.304 1.00 89.31 271 GLY A C 1
ATOM 2059 O O . GLY A 1 271 ? -25.399 -1.252 28.043 1.00 89.31 271 GLY A O 1
ATOM 2060 N N . GLU A 1 272 ? -27.599 -1.110 27.568 1.00 92.62 272 GLU A N 1
ATOM 2061 C CA . GLU A 1 272 ? -28.014 -0.394 28.767 1.00 92.62 272 GLU A CA 1
ATOM 2062 C C . GLU A 1 272 ? -29.063 -1.233 29.497 1.00 92.62 272 GLU A C 1
ATOM 2064 O O . GLU A 1 272 ? -29.999 -1.728 28.872 1.00 92.62 272 GLU A O 1
ATOM 2069 N N . VAL A 1 273 ? -28.885 -1.408 30.806 1.00 92.56 273 VAL A N 1
ATOM 2070 C CA . VAL A 1 273 ? -29.904 -1.979 31.691 1.00 92.56 273 VAL A CA 1
ATOM 2071 C C . VAL A 1 273 ? -30.770 -0.822 32.159 1.00 92.56 273 VAL A C 1
ATOM 2073 O O . VAL A 1 273 ? -30.248 0.165 32.682 1.00 92.56 273 VAL A O 1
ATOM 2076 N N . LEU A 1 274 ? -32.080 -0.911 31.951 1.00 93.88 274 LEU A N 1
ATOM 2077 C CA . LEU A 1 274 ? -32.984 0.200 32.238 1.00 93.88 274 LEU A CA 1
ATO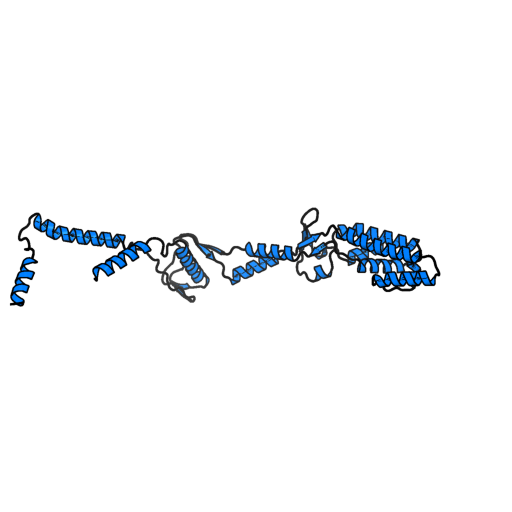M 2078 C C . LEU A 1 274 ? -33.382 0.243 33.714 1.00 93.88 274 LEU A C 1
ATOM 2080 O O . LEU A 1 274 ? -33.437 -0.771 34.410 1.00 93.88 274 LEU A O 1
ATOM 2084 N N . ARG A 1 275 ? -33.749 1.434 34.194 1.00 91.62 275 ARG A N 1
ATOM 2085 C CA . ARG A 1 275 ? -34.408 1.578 35.496 1.00 91.62 275 ARG A CA 1
ATOM 2086 C C . ARG A 1 275 ? -35.632 0.658 35.595 1.00 91.62 275 ARG A C 1
ATOM 2088 O O . ARG A 1 275 ? -36.509 0.684 34.736 1.00 91.62 275 ARG A O 1
ATOM 2095 N N . GLY A 1 276 ? -35.724 -0.080 36.695 1.00 90.12 276 GLY A N 1
ATOM 2096 C CA . GLY A 1 276 ? -36.786 -1.048 36.958 1.00 90.12 276 GLY A CA 1
ATOM 2097 C C . GLY A 1 276 ? -36.530 -2.430 36.355 1.00 90.12 276 GLY A C 1
ATOM 2098 O O . GLY A 1 276 ? -37.291 -3.352 36.638 1.00 90.12 276 GLY A O 1
ATOM 2099 N N . GLU A 1 277 ? -35.470 -2.605 35.562 1.00 91.69 277 GLU A N 1
ATOM 2100 C CA . GLU A 1 277 ? -35.068 -3.918 35.068 1.00 91.69 277 GLU A CA 1
ATOM 2101 C C . GLU A 1 277 ? -34.453 -4.754 36.197 1.00 91.69 277 GLU A C 1
ATOM 2103 O O . GLU A 1 277 ? -33.763 -4.251 37.091 1.00 91.69 277 GLU A O 1
ATOM 2108 N N . ARG A 1 278 ? -34.719 -6.059 36.166 1.00 91.69 278 ARG A N 1
ATOM 2109 C CA . ARG A 1 278 ? -34.194 -7.004 37.147 1.00 91.69 278 ARG A CA 1
ATOM 2110 C C . ARG A 1 278 ? -32.742 -7.360 36.831 1.00 91.69 278 ARG A C 1
ATOM 2112 O O . ARG A 1 278 ? -32.429 -7.794 35.727 1.00 91.69 278 ARG A O 1
ATOM 2119 N N . ILE A 1 279 ? -31.883 -7.201 37.832 1.00 88.94 279 ILE A N 1
ATOM 2120 C CA . ILE A 1 279 ? -30.449 -7.498 37.787 1.00 88.94 279 ILE A CA 1
ATOM 2121 C C . ILE A 1 279 ? -30.162 -8.915 38.301 1.00 88.94 279 ILE A C 1
ATOM 2123 O O . ILE A 1 279 ? -29.378 -9.626 37.683 1.00 88.94 279 ILE A O 1
ATOM 2127 N N . LEU A 1 280 ? -30.794 -9.322 39.407 1.00 89.38 280 LEU A N 1
ATOM 2128 C CA . LEU A 1 280 ? -30.697 -10.668 39.990 1.00 89.38 280 LEU A CA 1
ATOM 2129 C C . LEU A 1 280 ? -32.089 -11.213 40.301 1.00 89.38 280 LEU A C 1
ATOM 2131 O O . LEU A 1 280 ? -32.953 -10.450 40.736 1.00 89.38 280 LEU A O 1
ATOM 2135 N N . SER A 1 281 ? -32.270 -12.521 40.118 1.00 88.88 281 SER A N 1
ATOM 2136 C CA . SER A 1 281 ? -33.464 -13.258 40.541 1.00 88.88 281 SER A CA 1
ATOM 2137 C C . SER A 1 281 ? -33.240 -13.921 41.900 1.00 88.88 281 SER A C 1
ATOM 2139 O O . SER A 1 281 ? -32.250 -14.628 42.072 1.00 88.88 281 SER A O 1
ATOM 2141 N N . ALA A 1 282 ? -34.186 -13.798 42.825 1.00 88.75 282 ALA A N 1
ATOM 2142 C CA . ALA A 1 282 ? -34.182 -14.546 44.074 1.00 88.75 282 ALA A CA 1
ATOM 2143 C C . ALA A 1 282 ? -34.263 -16.058 43.815 1.00 88.75 282 ALA A C 1
ATOM 2145 O O . ALA A 1 282 ? -35.016 -16.522 42.959 1.00 88.75 282 ALA A O 1
ATOM 2146 N N . HIS A 1 283 ? -33.541 -16.827 44.624 1.00 89.19 283 HIS A N 1
ATOM 2147 C CA . HIS A 1 283 ? -33.496 -18.288 44.626 1.00 89.19 283 HIS A CA 1
ATOM 2148 C C . HIS A 1 283 ? -32.968 -18.933 43.331 1.00 89.19 283 HIS A C 1
ATOM 2150 O O . HIS A 1 283 ? -33.127 -20.140 43.141 1.00 89.19 283 HIS A O 1
ATOM 2156 N N . GLU A 1 284 ? -32.299 -18.172 42.459 1.00 88.00 284 GLU A N 1
ATOM 2157 C CA . GLU A 1 284 ? -31.603 -18.704 41.282 1.00 88.00 284 GLU A CA 1
ATOM 2158 C C . GLU A 1 284 ? -30.077 -18.736 41.490 1.00 88.00 284 GLU A C 1
ATOM 2160 O O . GLU A 1 284 ? -29.529 -17.869 42.182 1.00 88.00 284 GLU A O 1
ATOM 2165 N N . PRO A 1 285 ? -29.362 -19.711 40.893 1.00 88.88 285 PRO A N 1
ATOM 2166 C CA . PRO A 1 285 ? -27.905 -19.707 40.868 1.00 88.88 285 PRO A CA 1
ATOM 2167 C C . PRO A 1 285 ? -27.370 -18.516 40.066 1.00 88.88 285 PRO A C 1
ATOM 2169 O O . PRO A 1 285 ? -27.736 -18.326 38.906 1.00 88.88 285 PRO A O 1
ATOM 2172 N N . ILE A 1 286 ? -26.453 -17.767 40.667 1.00 89.12 286 ILE A N 1
ATOM 2173 C CA . ILE A 1 286 ? -25.773 -16.618 40.075 1.00 89.12 286 ILE A CA 1
ATOM 2174 C C . ILE A 1 286 ? -24.864 -17.098 38.942 1.00 89.12 286 ILE A C 1
ATOM 2176 O O . ILE A 1 286 ? -23.913 -17.855 39.166 1.00 89.12 286 ILE A O 1
ATOM 2180 N N . ARG A 1 287 ? -25.126 -16.623 37.722 1.00 90.50 287 ARG A N 1
ATOM 2181 C CA . ARG A 1 287 ? -24.270 -16.849 36.551 1.00 90.50 287 ARG A CA 1
ATOM 2182 C C . ARG A 1 287 ? -23.213 -15.750 36.423 1.00 90.50 287 ARG A C 1
ATOM 2184 O O . ARG A 1 287 ? -23.304 -14.684 37.028 1.00 90.50 287 ARG A O 1
ATOM 2191 N N . GLU A 1 288 ? -22.226 -15.970 35.557 1.00 87.69 288 GLU A N 1
ATOM 2192 C CA . GLU A 1 288 ? -21.207 -14.956 35.237 1.00 87.69 288 GLU A CA 1
ATOM 2193 C C . GLU A 1 288 ? -21.798 -13.662 34.654 1.00 87.69 288 GLU A C 1
ATOM 2195 O O . GLU A 1 288 ? -21.226 -12.583 34.801 1.00 87.69 288 GLU A O 1
ATOM 2200 N N . GLU A 1 289 ? -22.925 -13.748 33.944 1.00 86.12 289 GLU A N 1
ATOM 2201 C CA . GLU A 1 289 ? -23.6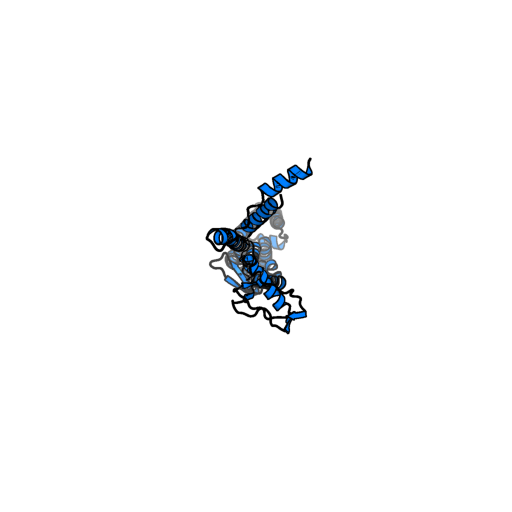22 -12.560 33.445 1.00 86.12 289 GLU A CA 1
ATOM 2202 C C . GLU A 1 289 ? -24.251 -11.760 34.590 1.00 86.12 289 GLU A C 1
ATOM 2204 O O . GLU A 1 289 ? -24.078 -10.544 34.650 1.00 86.12 289 GLU A O 1
ATOM 2209 N N . ASP A 1 290 ? -24.898 -12.444 35.531 1.00 88.81 290 ASP A N 1
ATOM 2210 C CA . ASP A 1 290 ? -25.553 -11.826 36.681 1.00 88.81 290 ASP A CA 1
ATOM 2211 C C . ASP A 1 290 ? -24.535 -11.105 37.578 1.00 88.81 290 ASP A C 1
ATOM 2213 O O . ASP A 1 290 ? -24.710 -9.934 37.924 1.00 88.81 290 ASP A O 1
ATOM 2217 N N . ALA A 1 291 ? -23.405 -11.764 37.863 1.00 88.19 291 ALA A N 1
ATOM 2218 C CA . ALA A 1 291 ? -22.293 -11.173 38.606 1.00 88.19 291 ALA A CA 1
ATOM 2219 C C . ALA A 1 291 ? -21.736 -9.913 37.929 1.00 88.19 291 ALA A C 1
ATOM 2221 O O . ALA A 1 291 ? -21.471 -8.907 38.593 1.00 88.19 291 ALA A O 1
ATOM 2222 N N . ARG A 1 292 ? -21.618 -9.923 36.594 1.00 87.75 292 ARG A N 1
ATOM 2223 C CA . ARG A 1 292 ? -21.192 -8.745 35.825 1.00 87.75 292 ARG A CA 1
ATOM 2224 C C . ARG A 1 292 ? -22.205 -7.609 35.893 1.00 87.75 292 ARG A C 1
ATOM 2226 O O . ARG A 1 292 ? -21.793 -6.465 36.072 1.00 87.75 292 ARG A O 1
ATOM 2233 N N . ARG A 1 293 ? -23.508 -7.892 35.777 1.00 90.06 293 ARG A N 1
ATOM 2234 C CA . ARG A 1 293 ? -24.549 -6.857 35.885 1.00 90.06 293 ARG A CA 1
ATOM 2235 C C . ARG A 1 293 ? -24.551 -6.215 37.276 1.00 90.06 293 ARG A C 1
ATOM 2237 O O . ARG A 1 293 ? -24.652 -4.995 37.367 1.00 90.06 293 ARG A O 1
ATOM 2244 N N . VAL A 1 294 ? -24.367 -7.001 38.342 1.00 89.88 294 VAL A N 1
ATOM 2245 C CA . VAL A 1 294 ? -24.240 -6.480 39.717 1.00 89.88 294 VAL A CA 1
ATOM 2246 C C . VAL A 1 294 ? -23.011 -5.588 39.864 1.00 89.88 294 VAL A C 1
ATOM 2248 O O . VAL A 1 294 ? -23.119 -4.478 40.384 1.00 89.88 294 VAL A O 1
ATOM 2251 N N . ALA A 1 295 ? -21.850 -6.054 39.396 1.00 89.44 295 ALA A N 1
ATOM 2252 C CA . ALA A 1 295 ? -20.607 -5.293 39.471 1.00 89.44 295 ALA A CA 1
ATOM 2253 C C . ALA A 1 295 ? -20.708 -3.968 38.699 1.00 89.44 295 ALA A C 1
ATOM 2255 O O . ALA A 1 295 ? -20.353 -2.918 39.231 1.00 89.44 295 ALA A O 1
ATOM 2256 N N . ALA A 1 296 ? -21.264 -4.001 37.484 1.00 90.69 296 ALA A N 1
ATOM 2257 C CA . ALA A 1 296 ? -21.496 -2.814 36.667 1.00 90.69 296 ALA A CA 1
ATOM 2258 C C . ALA A 1 296 ? -22.472 -1.831 37.331 1.00 90.69 296 ALA A C 1
ATOM 2260 O O . ALA A 1 296 ? -22.232 -0.625 37.323 1.00 90.69 296 ALA A O 1
ATOM 2261 N N . TYR A 1 297 ? -23.539 -2.337 37.953 1.00 90.50 297 TYR A N 1
ATOM 2262 C CA . TYR A 1 297 ? -24.493 -1.509 38.685 1.00 90.50 297 TYR A CA 1
ATOM 2263 C C . TYR A 1 297 ? -23.849 -0.824 39.894 1.00 90.50 297 TYR A C 1
ATOM 2265 O O . TYR A 1 297 ? -24.020 0.380 40.090 1.00 90.50 297 TYR A O 1
ATOM 2273 N N . LYS A 1 298 ? -23.059 -1.569 40.678 1.00 88.38 298 LYS A N 1
ATOM 2274 C CA . LYS A 1 298 ? -22.304 -1.031 41.816 1.00 88.38 298 LYS A CA 1
ATOM 2275 C C . LYS A 1 298 ? -21.345 0.073 41.376 1.00 88.38 298 LYS A C 1
ATOM 2277 O O . LYS A 1 298 ? -21.381 1.162 41.942 1.00 88.38 298 LYS A O 1
ATOM 2282 N N . GLU A 1 299 ? -20.532 -0.188 40.357 1.00 88.19 299 GLU A N 1
ATOM 2283 C CA . GLU A 1 299 ? -19.580 0.788 39.817 1.00 88.19 299 GLU A CA 1
ATOM 2284 C C . GLU A 1 299 ? -20.299 2.046 39.313 1.00 88.19 299 GLU A C 1
ATOM 2286 O O . GLU A 1 299 ? -19.895 3.171 39.608 1.00 88.19 299 GLU A O 1
ATOM 2291 N N . HIS A 1 300 ? -21.434 1.876 38.630 1.00 89.56 300 HIS A N 1
ATOM 2292 C CA . HIS A 1 300 ? -22.226 3.004 38.160 1.00 89.56 300 HIS A CA 1
ATOM 2293 C C . HIS A 1 300 ? -22.769 3.855 39.317 1.00 89.56 300 HIS A C 1
ATOM 2295 O O . HIS A 1 300 ? -22.633 5.078 39.288 1.00 89.56 300 HIS A O 1
ATOM 2301 N N . LEU A 1 301 ? -23.311 3.233 40.369 1.00 87.75 301 LEU A N 1
ATOM 2302 C CA . LEU A 1 301 ? -23.785 3.944 41.559 1.00 87.75 301 LEU A CA 1
ATOM 2303 C C . LEU A 1 301 ? -22.654 4.672 42.312 1.00 87.75 301 LEU A C 1
ATOM 2305 O O . LEU A 1 301 ? -22.892 5.750 42.864 1.00 87.75 301 LEU A O 1
ATOM 2309 N N . ILE A 1 302 ? -21.432 4.125 42.320 1.00 84.88 302 ILE A N 1
ATOM 2310 C CA . ILE A 1 302 ? -20.238 4.819 42.834 1.00 84.88 302 ILE A CA 1
ATOM 2311 C C . ILE A 1 302 ? -19.960 6.054 41.970 1.00 84.88 302 ILE A C 1
ATOM 2313 O O . ILE A 1 302 ? -19.836 7.156 42.504 1.00 84.88 302 ILE A O 1
ATOM 2317 N N . SER A 1 303 ? -19.942 5.893 40.643 1.00 85.62 303 SER A N 1
ATOM 2318 C CA . SER A 1 303 ? -19.602 6.969 39.702 1.00 85.62 303 SER A CA 1
ATOM 2319 C C . SER A 1 303 ? -20.546 8.177 39.773 1.00 85.62 303 SER A C 1
ATOM 2321 O O . SER A 1 303 ? -20.100 9.315 39.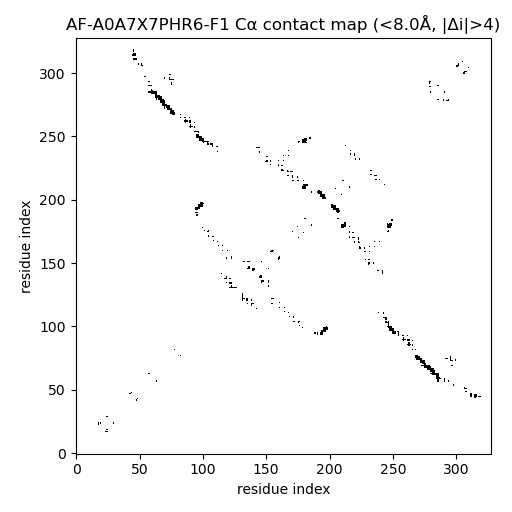640 1.00 85.62 303 SER A O 1
ATOM 2323 N N . ILE A 1 304 ? -21.839 7.954 40.038 1.00 83.88 304 ILE A N 1
ATOM 2324 C CA . ILE A 1 304 ? -22.842 9.025 40.173 1.00 83.88 304 ILE A CA 1
ATOM 2325 C C . ILE A 1 304 ? -22.950 9.567 41.609 1.00 83.88 304 ILE A C 1
ATOM 2327 O O . ILE A 1 304 ? -23.835 10.369 41.905 1.00 83.88 304 ILE A O 1
ATOM 2331 N N . GLY A 1 305 ? -22.083 9.118 42.523 1.00 72.50 305 GLY A N 1
ATOM 2332 C CA . GLY A 1 305 ? -22.067 9.553 43.921 1.00 72.50 305 GLY A CA 1
ATOM 2333 C C . GLY A 1 305 ? -23.236 9.034 44.765 1.00 72.50 305 GLY A C 1
ATOM 2334 O O . GLY A 1 305 ? -23.380 9.453 45.915 1.00 72.50 305 GLY A O 1
ATOM 2335 N N . ALA A 1 306 ? -24.045 8.108 44.237 1.00 67.81 306 ALA A N 1
ATOM 2336 C CA . ALA A 1 306 ? -25.167 7.488 44.944 1.00 67.81 306 ALA A CA 1
ATOM 2337 C C . ALA A 1 306 ? -24.706 6.502 46.034 1.00 67.81 306 ALA A C 1
ATOM 2339 O O . ALA A 1 306 ? -25.440 6.266 46.990 1.00 67.81 306 ALA A O 1
ATOM 2340 N N . LEU A 1 307 ? -23.479 5.975 45.924 1.00 59.03 307 LEU A N 1
ATOM 2341 C CA . LEU A 1 307 ? -22.832 5.136 46.945 1.00 59.03 307 LEU A CA 1
ATOM 2342 C C . LEU A 1 307 ? -21.861 5.887 47.881 1.00 59.03 307 LEU A C 1
ATOM 2344 O O . LEU A 1 307 ? -21.312 5.276 48.794 1.00 59.03 307 LEU A O 1
ATOM 2348 N N . GLY A 1 308 ? -21.745 7.215 47.737 1.00 47.81 308 GLY A N 1
ATOM 2349 C CA . GLY A 1 308 ? -21.209 8.116 48.764 1.00 47.81 308 GLY A CA 1
ATOM 2350 C C . GLY A 1 308 ? -19.809 8.693 48.516 1.00 47.81 308 GLY A C 1
ATOM 2351 O O . GLY A 1 308 ? -18.833 7.963 48.515 1.00 47.81 308 GLY A O 1
ATOM 2352 N N . GLU A 1 309 ? -19.741 10.033 48.425 1.00 43.53 309 GLU A N 1
ATOM 2353 C CA . GLU A 1 309 ? -18.688 10.896 49.022 1.00 43.53 309 GLU A CA 1
ATOM 2354 C C . GLU A 1 309 ? -18.973 12.421 48.911 1.00 43.53 309 GLU A C 1
ATOM 2356 O O . GLU A 1 309 ? -18.252 13.233 49.486 1.00 43.53 309 GLU A O 1
ATOM 2361 N N . GLY A 1 310 ? -20.064 12.853 48.262 1.00 44.03 310 GLY A N 1
ATOM 2362 C CA . GLY A 1 310 ? -20.246 14.261 47.861 1.00 44.03 310 GLY A CA 1
ATOM 2363 C C . GLY A 1 310 ? -20.820 15.281 48.863 1.00 44.03 310 GLY A C 1
ATOM 2364 O O . GLY A 1 310 ? -20.774 16.471 48.571 1.00 44.03 310 GLY A O 1
ATOM 2365 N N . SER A 1 311 ? -21.365 14.904 50.026 1.00 45.41 311 SER A N 1
ATOM 2366 C CA . SER A 1 311 ? -21.983 15.901 50.943 1.00 45.41 311 SER A CA 1
ATOM 2367 C C . SER A 1 311 ? -21.835 15.623 52.443 1.00 45.41 311 SER A C 1
ATOM 2369 O O . SER A 1 311 ? -22.080 16.508 53.260 1.00 45.41 311 SER A O 1
ATOM 2371 N N . GLY A 1 312 ? -21.372 14.431 52.831 1.00 49.38 312 GLY A N 1
ATOM 2372 C CA . GLY A 1 312 ? -21.232 14.028 54.238 1.00 49.38 312 GLY A CA 1
ATOM 2373 C C . GLY A 1 312 ? -19.826 14.171 54.833 1.00 49.38 312 GLY A C 1
ATOM 2374 O O . GLY A 1 312 ? -19.630 13.797 55.985 1.00 49.38 312 GLY A O 1
ATOM 2375 N N . SER A 1 313 ? -18.824 14.632 54.073 1.00 50.72 313 SER A N 1
ATOM 2376 C CA . SER A 1 313 ? -17.426 14.734 54.543 1.00 50.72 313 SER A CA 1
ATOM 2377 C C . SER A 1 313 ? -17.236 15.872 55.556 1.00 50.72 313 SER A C 1
ATOM 2379 O O . SER A 1 313 ? -16.745 15.645 56.662 1.00 50.72 313 SER A O 1
ATOM 2381 N N . PHE A 1 314 ? -17.727 17.075 55.238 1.00 53.09 314 PHE A N 1
ATOM 2382 C CA . PHE A 1 314 ? -17.621 18.240 56.121 1.00 53.09 314 PHE A CA 1
ATOM 2383 C C . PHE A 1 314 ? -18.414 18.050 57.425 1.00 53.09 314 PHE A C 1
ATOM 2385 O O . PHE A 1 314 ? -17.897 18.300 58.509 1.00 53.09 314 PHE A O 1
ATOM 2392 N N . ALA A 1 315 ? -19.635 17.510 57.342 1.00 52.31 315 ALA A N 1
ATOM 2393 C CA . ALA A 1 315 ? -20.465 17.217 58.513 1.00 52.31 315 ALA A CA 1
ATOM 2394 C C . ALA A 1 315 ? -19.849 16.137 59.426 1.00 52.31 315 ALA A C 1
ATOM 2396 O O . ALA A 1 315 ? -19.846 16.297 60.645 1.00 52.31 315 ALA A O 1
ATOM 2397 N N . ARG A 1 316 ? -19.243 15.079 58.857 1.00 53.22 316 ARG A N 1
ATOM 2398 C CA . ARG A 1 316 ? -18.528 14.050 59.635 1.00 53.22 316 ARG A CA 1
ATOM 2399 C C . ARG A 1 316 ? -17.240 14.573 60.271 1.00 53.22 316 ARG A C 1
ATOM 2401 O O . ARG A 1 316 ? -16.964 14.224 61.415 1.00 53.22 316 ARG A O 1
ATOM 2408 N N . GLN A 1 317 ? -16.480 15.430 59.584 1.00 55.56 317 GLN A N 1
ATOM 2409 C CA . GLN A 1 317 ? -15.286 16.068 60.157 1.00 55.56 317 GLN A CA 1
ATOM 2410 C C . GLN A 1 317 ? -15.642 17.032 61.297 1.00 55.56 317 GLN A C 1
ATOM 2412 O O . GLN A 1 317 ? -14.993 17.004 62.340 1.00 55.56 317 GLN A O 1
ATOM 2417 N N . VAL A 1 318 ? -16.713 17.818 61.150 1.00 59.25 318 VAL A N 1
ATOM 2418 C CA . VAL A 1 318 ? -17.233 18.689 62.219 1.00 59.25 318 VAL A CA 1
ATOM 2419 C C . VAL A 1 318 ? -17.760 17.862 63.397 1.00 59.25 318 VAL A C 1
ATOM 2421 O O . VAL A 1 318 ? -17.459 18.176 64.547 1.00 59.25 318 VAL A O 1
ATOM 2424 N N . GLY A 1 319 ? -18.474 16.763 63.135 1.00 55.47 319 GLY A N 1
ATOM 2425 C CA . GLY A 1 319 ? -18.947 15.845 64.175 1.00 55.47 319 GLY A CA 1
ATOM 2426 C C . GLY A 1 319 ? -17.807 15.189 64.963 1.00 55.47 319 GLY A C 1
ATOM 2427 O O . GLY A 1 319 ? -17.836 15.177 66.192 1.00 55.47 319 GLY A O 1
ATOM 2428 N N . ALA A 1 320 ? -16.764 14.710 64.278 1.00 56.06 320 ALA A N 1
ATOM 2429 C CA . ALA A 1 320 ? -15.581 14.131 64.917 1.00 56.06 320 ALA A CA 1
ATOM 2430 C C . ALA A 1 320 ? -14.780 15.170 65.726 1.00 56.06 320 ALA A C 1
ATOM 2432 O O . ALA A 1 320 ? -14.268 14.855 66.801 1.00 56.06 320 ALA A O 1
ATOM 2433 N N . PHE A 1 321 ? -14.707 16.416 65.247 1.00 59.00 321 PHE A N 1
ATOM 2434 C CA . PHE A 1 321 ? -14.069 17.521 65.964 1.00 59.00 321 PHE A CA 1
ATOM 2435 C C . PHE A 1 321 ? -14.818 17.879 67.257 1.00 59.00 321 PHE A C 1
ATOM 2437 O O . PHE A 1 321 ? -14.193 18.035 68.301 1.00 59.00 321 PHE A O 1
ATOM 2444 N N . ILE A 1 322 ? -16.155 17.939 67.220 1.00 61.62 322 ILE A N 1
ATOM 2445 C CA . ILE A 1 322 ? -16.986 18.231 68.400 1.00 61.62 322 ILE A CA 1
ATOM 2446 C C . ILE A 1 322 ? -16.906 17.101 69.436 1.00 61.62 322 ILE A C 1
ATOM 2448 O O . ILE A 1 322 ? -16.799 17.383 70.626 1.00 61.62 322 ILE A O 1
ATOM 2452 N N . ILE A 1 323 ? -16.902 15.834 69.007 1.00 60.12 323 ILE A N 1
ATOM 2453 C CA . ILE A 1 323 ? -16.763 14.692 69.926 1.00 60.12 323 ILE A CA 1
ATOM 2454 C C . ILE A 1 323 ? -15.399 14.719 70.624 1.00 60.12 323 ILE A C 1
ATOM 2456 O O . ILE A 1 323 ? -15.346 14.611 71.848 1.00 60.12 323 ILE A O 1
ATOM 2460 N N . ASN A 1 324 ? -14.311 14.938 69.878 1.00 54.25 324 ASN A N 1
ATOM 2461 C CA . ASN A 1 324 ? -12.974 15.057 70.467 1.00 54.25 324 ASN A CA 1
ATOM 2462 C C . ASN A 1 324 ? -12.837 16.269 71.399 1.00 54.25 324 ASN A C 1
ATOM 2464 O O . ASN A 1 324 ? -12.113 16.185 72.384 1.00 54.25 324 ASN A O 1
ATOM 2468 N N . LEU A 1 325 ? -13.551 17.366 71.133 1.00 55.16 325 LEU A N 1
ATOM 2469 C CA . LEU A 1 325 ? -13.587 18.529 72.023 1.00 55.16 325 LEU A CA 1
ATOM 2470 C C . LEU A 1 325 ? -14.432 18.284 73.287 1.00 55.16 325 LEU A C 1
ATOM 2472 O O . LEU A 1 325 ? -14.175 18.897 74.311 1.00 55.16 325 LEU A O 1
ATOM 2476 N N . SER A 1 326 ? -15.431 17.397 73.226 1.00 56.38 326 SER A N 1
ATOM 2477 C CA . SER A 1 326 ? -16.300 17.050 74.365 1.00 56.38 326 SER A CA 1
ATOM 2478 C C . SER A 1 326 ? -15.725 15.982 75.306 1.00 56.38 326 SER A C 1
ATOM 2480 O O . SER A 1 326 ? -16.266 15.764 76.388 1.00 56.38 326 SER A O 1
ATOM 2482 N N . LEU A 1 327 ? -14.658 15.300 74.879 1.00 51.25 327 LEU A N 1
ATOM 2483 C CA . LEU A 1 327 ? -13.926 14.286 75.649 1.00 51.25 327 LEU A CA 1
ATOM 2484 C C . LEU A 1 327 ? -12.669 14.848 76.342 1.00 51.25 327 LEU A C 1
ATOM 2486 O O . LEU A 1 327 ? -11.946 14.089 76.988 1.00 51.25 327 LEU A O 1
ATOM 2490 N N . LEU A 1 328 ? -12.419 16.153 76.194 1.00 42.22 328 LEU A N 1
ATOM 2491 C CA . LEU A 1 328 ? -11.328 16.925 76.796 1.00 42.22 328 LEU A CA 1
ATOM 2492 C C . LEU A 1 328 ? -11.885 17.812 77.916 1.00 42.22 328 LEU A C 1
ATOM 2494 O O . LEU A 1 328 ? -11.213 17.903 78.967 1.00 42.22 328 LEU A O 1
#

Secondary structure (DSSP, 8-state):
-HHHHHHHHHHHT-PPPP-SSSHHHHHHHHHHHHHHHHHHHHHHHHS------------TTSBPSS-EE-SS-EEEEPPHHHHHHHHHHHHHHSPPEEEE-TTHHHHHHHHHHHHHHHHHHHHH-SS-HHHHHHHHHHHHHHTT----HHHHHHHHSHHHHHHHHHHHHHHHHHHGGG-B--HHHHHT---SEEEEESSSS-EEEEGGGSB-HHHHHHHHHTTS-TTS-THHHHHHHHHHHHH---SEEE-HHHHHHHHHHHHHTS-SEEEEEPTT-EEE-TTSBPPHHHHHHHHHHHHHHHHTTTTS-SSSHHHHHHHHHHHHHHT-

Mean predicted aligned error: 13.64 Å

Solvent-accessible surface area (backbone atoms only — not comparable to full-atom values): 18393 Å² total; per-residue (Å²): 116,72,66,63,57,50,51,54,55,54,55,76,68,56,77,79,80,77,90,61,96,48,74,66,44,52,48,61,52,43,52,53,50,49,52,51,50,48,49,51,52,49,47,51,67,45,52,61,86,72,77,62,80,85,74,77,89,75,52,74,69,42,63,34,87,56,67,38,63,32,88,55,62,45,64,37,67,49,52,73,66,58,47,49,49,53,22,52,50,41,25,65,69,49,49,55,30,29,38,44,41,86,60,28,41,60,53,35,48,51,54,51,51,54,51,49,52,52,48,52,48,24,58,62,49,86,75,55,75,67,53,29,53,49,43,39,38,52,53,33,46,77,70,72,39,86,66,43,75,64,57,54,59,49,55,56,38,66,70,50,44,53,44,51,52,52,17,51,53,52,34,42,69,65,44,32,82,71,37,20,28,52,57,73,74,51,73,78,50,88,58,66,42,30,34,40,32,75,61,100,57,77,42,80,43,50,49,89,75,57,42,29,58,65,57,51,52,57,52,32,62,74,47,47,60,89,87,54,65,76,72,56,55,57,54,50,48,52,52,50,65,72,55,63,55,58,10,24,40,83,34,61,68,62,29,51,52,53,22,51,50,37,31,70,66,51,70,67,50,77,49,68,48,48,54,72,38,76,53,41,56,47,75,35,67,32,41,73,65,39,45,49,48,49,52,38,49,52,52,47,35,47,75,73,44,67,64,68,70,87,78,61,57,67,36,44,52,52,49,53,51,51,51,59,61,74,76,108

pLDDT: mean 85.54, std 15.27, range [42.22, 98.31]

Foldseek 3Di:
DVVVVVVVVVVVVDDDDDDDPDVVNCVVVVVVVVVVVVVVVLCCVLCPDQPQPPQDDDDFQDFFAAWDFFQAKFFQFDDPVVLVVQLVVLLVPQAFEKEFAPCLLVQLLVVLVVLLVQLVCLLPDDDDPVSSLVSNCVSCVVLVHHDDPVVSVQSNDPVLSVLLSQLLNVLSVPPQNVFEDAPVQLVPDPDQWYWYDHPPDIDIDGSVPGHYVVNSLVSSVVSRDPPGDPCSSVVSNVSCVSSPDTSMGGDVVVSVVSSVVSSVPRDRGPGMQHGRHILDHHRDRRHPSSVSSSVRSVVVCVVVQSNDDPPNPVSNVVVVVVVVVVVD

Radius of gyration: 46.06 Å; Cα contacts (8 Å, |Δi|>4): 375; chains: 1; bounding box: 83×49×146 Å